Protein AF-A0A7S1QW86-F1 (afdb_monomer)

Radius of gyration: 23.1 Å; Cα contacts (8 Å, |Δi|>4): 312; chains: 1; bounding box: 48×37×93 Å

Organism: Neobodo designis (NCBI:txid312471)

Foldseek 3Di:
DDPLAQDALQDFDPVLVCLVVVLVVLLVQLVVLCPDPVNPPLSVLLVDPLLVVLVVLLVVLVVVLVVCVVPPLVVSLVSLVVSLVSLLSNLVSSLVSLVVCVVVVVADPVSSVVSCSRRRLSSLLVNLLSLLVSLSSQLSNCLVVVHDLVVSLVSLVVSLVSSLVCCCAQAQQHDPVDSRRHNVSNNVSSLSSLQRSLPDDLPNDPPSPDRDPPDPCSPPSSNVSSVVSNVSSVVSVVSNVVRVVVVVVVVVVVVVPPPPPPPPPPPPPDDDD

Solvent-accessible surface area (backbone atoms only — not comparable to full-atom values): 14322 Å² total; per-residue (Å²): 138,69,83,48,83,63,65,46,98,59,51,51,45,78,73,58,63,50,55,55,59,54,31,53,54,38,43,53,50,24,51,50,48,36,69,38,75,93,50,19,69,69,37,36,65,42,60,32,72,69,41,48,52,32,50,52,50,29,54,50,34,52,52,52,24,60,57,38,49,76,78,42,44,61,64,23,21,54,35,29,49,55,30,23,55,30,25,47,50,35,29,49,51,29,42,53,38,53,50,51,38,41,75,72,62,78,37,53,75,72,56,46,51,52,46,39,59,42,61,24,38,28,39,22,30,40,20,20,40,34,47,46,50,22,38,46,30,49,42,40,30,41,42,77,66,65,49,52,54,71,53,49,51,51,46,42,52,50,37,52,51,48,46,50,51,49,24,44,35,41,11,54,63,13,42,96,91,35,84,75,40,41,32,54,45,21,22,48,29,34,33,51,50,28,43,29,30,30,67,43,70,82,71,71,59,95,74,50,70,87,56,65,67,77,53,98,52,70,83,51,55,56,61,50,50,23,49,50,28,42,50,54,26,50,53,49,52,52,48,41,51,53,47,51,51,53,53,52,55,53,54,58,55,61,72,70,55,76,82,72,79,77,78,77,78,78,78,80,79,83,84,82,132

Mean predicted aligned error: 8.52 Å

Nearest PDB structures (foldseek):
  8g9j-assembly1_A  TM=2.652E-01  e=6.096E-01  synthetic construct
  8glv-assembly1_Em  TM=1.808E-01  e=1.640E+00  Chlamydomonas reinhardtii
  7tbz-assembly1_A  TM=2.783E-01  e=5.710E+00  Homo sapiens
  7d3s-assembly1_R  TM=2.099E-01  e=4.411E+00  Homo sapiens

pLDDT: mean 80.56, std 13.08, range [38.19, 95.56]

Sequence (273 aa):
RSSNKFYTLVTPPGWAFSIWGLIFVAQAASLICALVPKTSGPAKQVFDWQLASAWIATCVLQSVWSFVFAYTVDFAAVLLALSVVSTVAQQILALRRIAALREDGTVTKFRGIVLYVACVVPFSIHGGGTAAAAGLNANIAGVNHELTATAQLAFAIGTLLWGFAAAWTFGVFGTPLSAWSSDPAYAGALVWALYAIASHSTSRPENAVDAVVTFPDDSIIPPALSRVSTFAATLLVVAIVARGAVDAARLTRADDVPSSPTKVHSRSASLTG

Secondary structure (DSSP, 8-state):
--GGGS--TTPPPGGGGGHHHHHHHHHHHHHHHHHSTTTHHHHHHHS-HHHHHHHHHHHHHHHHHHHHHTT-HHHHHHHHHHHHHHHHHHHHHHHHHHHHHHHTTSS-HHHHHHHHHHHTHHHHHHHHHHHHHHHHHHHHHHHHTT--HHHHHHHHHHHHHHHHHHIIIIIII--TT-TT---HHHHHHHHHHHHHHHH------TT--S-S---TTTTTHHHHHHHHHHHHHHHHHHHHHHHHHHHHHHHHHHHTS----------------

Structure (mmCIF, N/CA/C/O backbone):
data_AF-A0A7S1QW86-F1
#
_entry.id   AF-A0A7S1QW86-F1
#
loop_
_atom_site.group_PDB
_atom_site.id
_atom_site.type_symbol
_atom_site.label_atom_id
_atom_site.label_alt_id
_atom_site.label_comp_id
_atom_site.label_asym_id
_atom_site.label_entity_id
_atom_site.label_seq_id
_atom_site.pdbx_PDB_ins_code
_atom_site.Cartn_x
_atom_site.Cartn_y
_atom_site.Cartn_z
_atom_site.occupancy
_atom_site.B_iso_or_equiv
_atom_site.auth_seq_id
_atom_site.auth_comp_id
_atom_site.auth_asym_id
_atom_site.auth_atom_id
_atom_site.pdbx_PDB_model_num
ATOM 1 N N . ARG A 1 1 ? -6.535 1.065 -27.203 1.00 38.19 1 ARG A N 1
ATOM 2 C CA . ARG A 1 1 ? -5.064 1.214 -27.070 1.00 38.19 1 ARG A CA 1
ATOM 3 C C . ARG A 1 1 ? -4.666 0.457 -25.811 1.00 38.19 1 ARG A C 1
ATOM 5 O O . ARG A 1 1 ? -5.001 0.911 -24.729 1.00 38.19 1 ARG A O 1
ATOM 12 N N . SER A 1 2 ? -4.162 -0.763 -25.974 1.00 40.41 2 SER A N 1
ATOM 13 C CA . SER A 1 2 ? -3.942 -1.750 -24.907 1.00 40.41 2 SER A CA 1
ATOM 14 C C . SER A 1 2 ? -2.685 -1.448 -24.080 1.00 40.41 2 SER A C 1
ATOM 16 O O . SER A 1 2 ? -1.837 -0.661 -24.498 1.00 40.41 2 SER A O 1
ATOM 18 N N . SER A 1 3 ? -2.569 -2.109 -22.924 1.00 45.53 3 SER A N 1
ATOM 19 C CA . SER A 1 3 ? -1.485 -2.068 -21.921 1.00 45.53 3 SER A CA 1
ATOM 20 C C . SER A 1 3 ? -0.049 -2.242 -22.440 1.00 45.53 3 SER A C 1
ATOM 22 O O . SER A 1 3 ? 0.894 -2.148 -21.663 1.00 45.53 3 SER A O 1
ATOM 24 N N . ASN A 1 4 ? 0.143 -2.477 -23.736 1.00 49.72 4 ASN A N 1
ATOM 25 C CA . ASN A 1 4 ? 1.445 -2.733 -24.347 1.00 49.72 4 ASN A CA 1
ATOM 26 C C . ASN A 1 4 ? 2.282 -1.460 -24.557 1.00 49.72 4 ASN A C 1
ATOM 28 O O . ASN A 1 4 ? 3.433 -1.565 -24.960 1.00 49.72 4 ASN A O 1
ATOM 32 N N . LYS A 1 5 ? 1.723 -0.267 -24.295 1.00 57.22 5 LYS A N 1
ATOM 33 C CA . LYS A 1 5 ? 2.431 1.016 -24.458 1.00 57.22 5 LYS A CA 1
ATOM 34 C C . LYS A 1 5 ? 3.453 1.297 -23.342 1.00 57.22 5 LYS A C 1
ATOM 36 O O . LYS A 1 5 ? 4.363 2.084 -23.552 1.00 57.22 5 LYS A O 1
ATOM 41 N N . PHE A 1 6 ? 3.308 0.671 -22.172 1.00 64.69 6 PHE A N 1
ATOM 42 C CA . PHE A 1 6 ? 4.085 0.996 -20.967 1.00 64.69 6 PHE A CA 1
ATOM 43 C C . PHE A 1 6 ? 4.620 -0.270 -20.286 1.00 64.69 6 PHE A C 1
ATOM 45 O O . PHE A 1 6 ? 4.361 -0.539 -19.109 1.00 64.69 6 PHE A O 1
ATOM 52 N N . TYR A 1 7 ? 5.312 -1.101 -21.061 1.00 75.50 7 TYR A N 1
ATOM 53 C CA . TYR A 1 7 ? 5.922 -2.317 -20.538 1.00 75.50 7 TYR A CA 1
ATOM 54 C C . TYR A 1 7 ? 7.254 -1.986 -19.851 1.00 75.50 7 TYR A C 1
ATOM 56 O O . TYR A 1 7 ? 8.113 -1.330 -20.432 1.00 75.50 7 TYR A O 1
ATOM 64 N N . THR A 1 8 ? 7.416 -2.444 -18.613 1.00 84.88 8 THR A N 1
ATOM 65 C CA . THR A 1 8 ? 8.620 -2.278 -17.791 1.00 84.88 8 THR A CA 1
ATOM 66 C C . THR A 1 8 ? 8.982 -3.620 -17.160 1.00 84.88 8 THR A C 1
ATOM 68 O O . THR A 1 8 ? 8.162 -4.539 -17.123 1.00 84.88 8 THR A O 1
ATOM 71 N N . LEU A 1 9 ? 10.184 -3.719 -16.590 1.00 85.19 9 LEU A N 1
ATOM 72 C CA . LEU A 1 9 ? 10.648 -4.907 -15.864 1.00 85.19 9 LEU A CA 1
ATOM 73 C C . LEU A 1 9 ? 9.775 -5.300 -14.656 1.00 85.19 9 LEU A C 1
ATOM 75 O O . LEU A 1 9 ? 9.846 -6.437 -14.197 1.00 85.19 9 LEU A O 1
ATOM 79 N N . VAL A 1 10 ? 8.973 -4.370 -14.133 1.00 88.69 10 VAL A N 1
ATOM 80 C CA . VAL A 1 10 ? 8.106 -4.574 -12.960 1.00 88.69 10 VAL A CA 1
ATOM 81 C C . VAL A 1 10 ? 6.628 -4.361 -13.286 1.00 88.69 10 VAL A C 1
ATOM 83 O O . VAL A 1 10 ? 5.817 -4.167 -12.383 1.00 88.69 10 VAL A O 1
ATOM 86 N N . THR A 1 11 ? 6.250 -4.368 -14.567 1.00 87.81 11 THR A N 1
ATOM 87 C CA . THR A 1 11 ? 4.843 -4.232 -14.956 1.00 87.81 11 THR A CA 1
ATOM 88 C C . THR A 1 11 ? 4.086 -5.512 -14.589 1.00 87.81 11 THR A C 1
ATOM 90 O O . THR A 1 11 ? 4.421 -6.582 -15.098 1.00 87.81 11 THR A O 1
ATOM 93 N N . PRO A 1 12 ? 3.061 -5.441 -13.721 1.00 88.50 12 PRO A N 1
ATOM 94 C CA . PRO A 1 12 ? 2.278 -6.613 -13.368 1.00 88.50 12 PRO A CA 1
ATOM 95 C C . PRO A 1 12 ? 1.258 -6.958 -14.471 1.00 88.50 12 PRO A C 1
ATOM 97 O O . PRO A 1 12 ? 0.903 -6.106 -15.294 1.00 88.50 12 PRO A O 1
ATOM 100 N N . PRO A 1 13 ? 0.710 -8.186 -14.472 1.00 88.00 13 PRO A N 1
ATOM 101 C CA . PRO A 1 13 ? -0.388 -8.564 -15.355 1.00 88.00 13 PRO A CA 1
ATOM 102 C C . PRO A 1 13 ? -1.647 -7.728 -15.087 1.00 88.00 13 PRO A C 1
ATOM 104 O O . PRO A 1 13 ? -1.892 -7.277 -13.970 1.00 88.00 13 PRO A O 1
ATOM 107 N N . GLY A 1 14 ? -2.511 -7.599 -16.099 1.00 86.62 14 GLY A N 1
ATOM 108 C CA . GLY A 1 14 ? -3.733 -6.787 -16.026 1.00 86.62 14 GLY A CA 1
ATOM 109 C C . GLY A 1 14 ? -4.665 -7.121 -14.850 1.00 86.62 14 GLY A C 1
ATOM 110 O O . GLY A 1 14 ? -5.283 -6.221 -14.286 1.00 86.62 14 GLY A O 1
ATOM 111 N N . TRP A 1 15 ? -4.728 -8.387 -14.420 1.00 91.56 15 TRP A N 1
ATOM 112 C CA . TRP A 1 15 ? -5.550 -8.787 -13.271 1.00 91.56 15 TRP A CA 1
ATOM 113 C C . TRP A 1 15 ? -5.079 -8.157 -11.957 1.00 91.56 15 TRP A C 1
ATOM 115 O O . TRP A 1 15 ? -5.893 -7.967 -11.058 1.00 91.56 15 TRP A O 1
ATOM 125 N N . ALA A 1 16 ? -3.803 -7.785 -11.836 1.00 91.94 16 ALA A N 1
ATOM 126 C CA . ALA A 1 16 ? -3.256 -7.185 -10.623 1.00 91.94 16 ALA A CA 1
ATOM 127 C C . ALA A 1 16 ? -3.948 -5.863 -10.276 1.00 91.94 16 ALA A C 1
ATOM 129 O O . ALA A 1 16 ? -4.145 -5.552 -9.101 1.00 91.94 16 ALA A O 1
ATOM 130 N N . PHE A 1 17 ? -4.389 -5.130 -11.303 1.00 90.44 17 PHE A N 1
ATOM 131 C CA . PHE A 1 17 ? -5.129 -3.878 -11.174 1.00 90.44 17 PHE A CA 1
ATOM 132 C C . PHE A 1 17 ? -6.563 -4.070 -10.651 1.00 90.44 17 PHE A C 1
ATOM 134 O O . PHE A 1 17 ? -7.209 -3.092 -10.283 1.00 90.44 17 PHE A O 1
ATOM 141 N N . SER A 1 18 ? -7.064 -5.307 -10.531 1.00 94.38 18 SER A N 1
ATOM 142 C CA . SER A 1 18 ? -8.358 -5.581 -9.883 1.00 94.38 18 SER A CA 1
ATOM 143 C C . SER A 1 18 ? -8.389 -5.196 -8.398 1.00 94.38 18 SER A C 1
ATOM 145 O O . SER A 1 18 ? -9.473 -4.972 -7.855 1.00 94.38 18 SER A O 1
ATOM 147 N N . ILE A 1 19 ? -7.222 -5.023 -7.758 1.00 94.25 19 ILE A N 1
ATOM 148 C CA . ILE A 1 19 ? -7.118 -4.530 -6.377 1.00 94.25 19 ILE A CA 1
ATOM 149 C C . ILE A 1 19 ? -7.825 -3.181 -6.181 1.00 94.25 19 ILE A C 1
ATOM 151 O O . ILE A 1 19 ? -8.385 -2.940 -5.115 1.00 94.25 19 ILE A O 1
ATOM 155 N N . TRP A 1 20 ? -7.889 -2.332 -7.213 1.00 93.69 20 TRP A N 1
ATOM 156 C CA . TRP A 1 20 ? -8.622 -1.065 -7.158 1.00 93.69 20 TRP A CA 1
ATOM 157 C C . TRP A 1 20 ? -10.116 -1.267 -6.903 1.00 93.69 20 TRP A C 1
ATOM 159 O O . TRP A 1 20 ? -10.702 -0.552 -6.095 1.00 93.69 20 TRP A O 1
ATOM 169 N N . GLY A 1 21 ? -10.725 -2.283 -7.523 1.00 94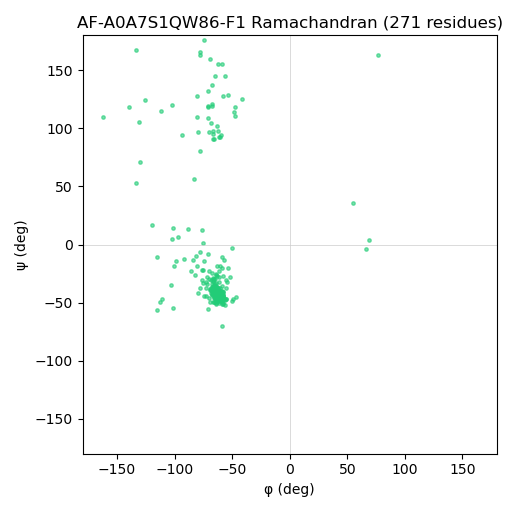.44 21 GLY A N 1
ATOM 170 C CA . GLY A 1 21 ? -12.125 -2.627 -7.280 1.00 94.44 21 GLY A CA 1
ATOM 171 C C . GLY A 1 21 ? -12.365 -3.017 -5.821 1.00 94.44 21 GLY A C 1
ATOM 172 O O . GLY A 1 21 ? -13.299 -2.518 -5.195 1.00 94.44 21 GLY A O 1
ATOM 173 N N . LEU A 1 22 ? -11.474 -3.838 -5.255 1.00 94.94 22 LEU A N 1
ATOM 174 C CA . LEU A 1 22 ? -11.528 -4.217 -3.843 1.00 94.94 22 LEU A CA 1
ATOM 175 C C . LEU A 1 22 ? -11.389 -2.994 -2.923 1.00 94.94 22 LEU A C 1
ATOM 177 O O . LEU A 1 22 ? -12.178 -2.845 -1.994 1.00 94.94 22 LEU A O 1
ATOM 181 N N . ILE A 1 23 ? -10.430 -2.106 -3.203 1.00 93.94 23 ILE A N 1
ATOM 182 C CA . ILE A 1 23 ? -10.198 -0.874 -2.436 1.00 93.94 23 ILE A CA 1
ATOM 183 C C . ILE A 1 23 ? -11.447 0.014 -2.433 1.00 93.94 23 ILE A C 1
ATOM 185 O O . ILE A 1 23 ? -11.895 0.432 -1.364 1.00 93.94 23 ILE A O 1
ATOM 189 N N . PHE A 1 24 ? -12.027 0.295 -3.603 1.00 92.75 24 PHE A N 1
ATOM 190 C CA . PHE A 1 24 ? -13.174 1.199 -3.703 1.00 92.75 24 PHE A CA 1
ATOM 191 C C . PHE A 1 24 ? -14.431 0.623 -3.051 1.00 92.75 24 PHE A C 1
ATOM 193 O O . PHE A 1 24 ? -15.124 1.342 -2.333 1.00 92.75 24 PHE A O 1
ATOM 200 N N . VAL A 1 25 ? -14.701 -0.675 -3.231 1.00 95.06 25 VAL A N 1
ATOM 201 C CA . VAL A 1 25 ? -15.817 -1.349 -2.547 1.00 95.06 25 VAL A CA 1
ATOM 202 C C . VAL A 1 25 ? -15.620 -1.314 -1.033 1.00 95.06 25 VAL A C 1
ATOM 204 O O . VAL A 1 25 ? -16.555 -0.996 -0.297 1.00 95.06 25 VAL A O 1
ATOM 207 N N . ALA A 1 26 ? -14.403 -1.585 -0.560 1.00 93.38 26 ALA A N 1
ATOM 208 C CA . ALA A 1 26 ? -14.096 -1.578 0.861 1.00 93.38 26 ALA A CA 1
ATOM 209 C C . ALA A 1 26 ? -14.244 -0.174 1.476 1.00 93.38 26 ALA A C 1
ATOM 211 O O . ALA A 1 26 ? -14.846 -0.047 2.537 1.00 93.38 26 ALA A O 1
ATOM 212 N N . GLN A 1 27 ? -13.789 0.884 0.797 1.00 92.31 27 GLN A N 1
ATOM 213 C CA . GLN A 1 27 ? -13.957 2.269 1.264 1.00 92.31 27 GLN A CA 1
ATOM 214 C C . GLN A 1 27 ? -15.414 2.737 1.230 1.00 92.31 27 GLN A C 1
ATOM 216 O O . GLN A 1 27 ? -15.859 3.435 2.143 1.00 92.31 27 GLN A O 1
ATOM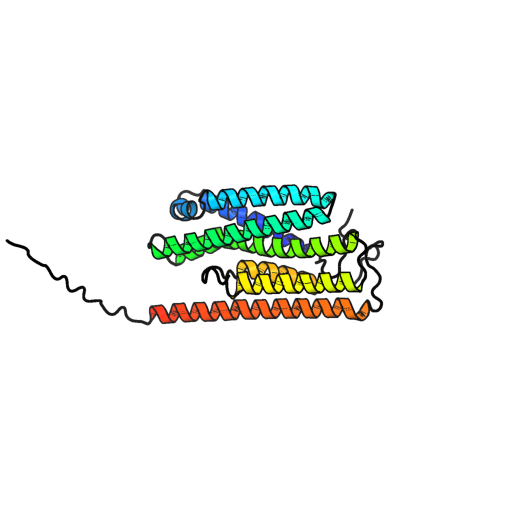 221 N N . ALA A 1 28 ? -16.184 2.331 0.217 1.00 91.25 28 ALA A N 1
ATOM 222 C CA . ALA A 1 28 ? -17.620 2.590 0.185 1.00 91.25 28 ALA A CA 1
ATOM 223 C C . ALA A 1 28 ? -18.321 1.922 1.380 1.00 91.25 28 ALA A C 1
ATOM 225 O O . ALA A 1 28 ? -19.135 2.555 2.055 1.00 91.25 28 ALA A O 1
ATOM 226 N N . ALA A 1 29 ? -17.952 0.678 1.700 1.00 90.88 29 ALA A N 1
ATOM 227 C CA . ALA A 1 29 ? -18.447 -0.013 2.885 1.00 90.88 29 ALA A CA 1
ATOM 228 C C . ALA A 1 29 ? -18.043 0.706 4.186 1.00 90.88 29 ALA A C 1
ATOM 230 O O . ALA A 1 29 ? -18.893 0.877 5.059 1.00 90.88 29 ALA A O 1
ATOM 231 N N . SER A 1 30 ? -16.804 1.204 4.300 1.00 89.56 30 SER A N 1
ATOM 232 C CA . SER A 1 30 ? -16.354 2.020 5.441 1.00 89.56 30 SER A CA 1
ATOM 233 C C . SER A 1 30 ? -17.243 3.235 5.672 1.00 89.56 30 SER A C 1
ATOM 235 O O . SER A 1 30 ? -17.660 3.504 6.800 1.00 89.56 30 SER A O 1
ATOM 237 N N . LEU A 1 31 ? -17.559 3.956 4.593 1.00 87.50 31 LEU A N 1
ATOM 238 C CA . LEU A 1 31 ? -18.399 5.143 4.652 1.00 87.50 31 LEU A CA 1
ATOM 239 C C . LEU A 1 31 ? -19.821 4.782 5.093 1.00 87.50 31 LEU A C 1
ATOM 241 O O . LEU A 1 31 ? -20.368 5.423 5.987 1.00 87.50 31 LEU A O 1
ATOM 245 N N . ILE A 1 32 ? -20.398 3.712 4.540 1.00 87.44 32 ILE A N 1
ATOM 246 C CA . ILE A 1 32 ? -21.711 3.209 4.969 1.00 87.44 32 ILE A CA 1
ATOM 247 C C . ILE A 1 32 ? -21.681 2.858 6.464 1.00 87.44 32 ILE A C 1
ATOM 249 O O . ILE A 1 32 ? -22.563 3.283 7.211 1.00 87.44 32 ILE A O 1
ATOM 253 N N . CYS A 1 33 ? -20.644 2.162 6.940 1.00 83.88 33 CYS A N 1
ATOM 254 C CA . CYS A 1 33 ? -20.473 1.847 8.360 1.00 83.88 33 CYS A CA 1
ATOM 255 C C . CYS A 1 33 ? -20.399 3.100 9.250 1.00 83.88 33 CYS A C 1
ATOM 257 O O . CYS A 1 33 ? -20.924 3.078 10.367 1.00 83.88 33 CYS A O 1
ATOM 259 N N . ALA A 1 34 ? -19.787 4.187 8.777 1.00 82.81 34 ALA A N 1
ATOM 260 C CA . ALA A 1 34 ? -19.723 5.459 9.498 1.00 82.81 34 ALA A CA 1
ATOM 261 C C . ALA A 1 34 ? -21.077 6.196 9.537 1.00 82.81 34 ALA A C 1
ATOM 263 O O . ALA A 1 34 ? -21.408 6.846 10.534 1.00 82.81 34 ALA A O 1
ATOM 264 N N . LEU A 1 35 ? -21.877 6.070 8.473 1.00 82.31 35 LEU A N 1
ATOM 265 C CA . LEU A 1 35 ? -23.173 6.737 8.322 1.00 82.31 35 LEU A CA 1
ATOM 266 C C . LEU A 1 35 ? -24.325 6.010 9.037 1.00 82.31 35 LEU A C 1
ATOM 268 O O . LEU A 1 35 ? -25.293 6.653 9.445 1.00 82.31 35 LEU A O 1
ATOM 272 N N . VAL A 1 36 ? -24.234 4.691 9.234 1.00 82.38 36 VAL A N 1
ATOM 273 C CA . VAL A 1 36 ? -25.288 3.905 9.897 1.00 82.38 36 VAL A CA 1
ATOM 274 C C . VAL A 1 36 ? -25.407 4.283 11.389 1.00 82.38 36 VAL A C 1
ATOM 276 O O . VAL A 1 36 ? -24.460 4.091 12.155 1.00 82.38 36 VAL A O 1
ATOM 279 N N . PRO A 1 37 ? -26.579 4.751 11.873 1.00 70.06 37 PRO A N 1
ATOM 280 C CA . PRO A 1 37 ? -26.741 5.274 13.236 1.00 70.06 37 PRO A CA 1
ATOM 281 C C . PRO A 1 37 ? -26.315 4.306 14.347 1.00 70.06 37 PRO A C 1
ATOM 283 O O . PRO A 1 37 ? -25.698 4.726 15.326 1.00 70.06 37 PRO A O 1
ATOM 286 N N . LYS A 1 38 ? -26.579 3.003 14.168 1.00 64.94 38 LYS A N 1
ATOM 287 C CA . LYS A 1 38 ? -26.271 1.943 15.146 1.00 64.94 38 LYS A CA 1
ATOM 288 C C . LYS A 1 38 ? -24.767 1.722 15.360 1.00 64.94 38 LYS A C 1
ATOM 290 O O . LYS A 1 38 ? -24.349 1.334 16.448 1.00 64.94 38 LYS A O 1
ATOM 295 N N . THR A 1 39 ? -23.945 1.993 14.350 1.00 62.75 39 THR A N 1
ATOM 296 C CA . THR A 1 39 ? -22.475 1.913 14.414 1.00 62.75 39 THR A CA 1
ATOM 297 C C . THR A 1 39 ? -21.832 3.282 14.644 1.00 62.75 39 THR A C 1
ATOM 299 O O . THR A 1 39 ? -20.672 3.350 15.050 1.00 62.75 39 THR A O 1
ATOM 302 N N . SER A 1 40 ? -22.604 4.360 14.474 1.00 64.12 40 SER A N 1
ATOM 303 C CA . SER A 1 40 ? -22.097 5.716 14.289 1.00 64.12 40 SER A CA 1
ATOM 304 C C . SER A 1 40 ? -21.389 6.360 15.478 1.00 64.12 40 SER A C 1
ATOM 306 O O . SER A 1 40 ? -20.575 7.228 15.230 1.00 64.12 40 SER A O 1
ATOM 308 N N . GLY A 1 41 ? -21.630 5.983 16.738 1.00 79.19 41 GLY A N 1
ATOM 309 C CA . GLY A 1 41 ? -20.993 6.674 17.877 1.00 79.19 41 GLY A CA 1
ATOM 310 C C . GLY A 1 41 ? -19.455 6.625 17.809 1.00 79.19 41 GLY A C 1
ATOM 311 O O . GLY A 1 41 ? -18.822 7.628 17.483 1.00 79.19 41 GLY A O 1
ATOM 312 N N . PRO A 1 42 ? -18.842 5.447 18.014 1.00 80.00 42 PRO A N 1
ATOM 313 C CA . PRO A 1 42 ? -17.397 5.282 17.865 1.00 80.00 42 PRO A CA 1
ATOM 314 C C . PRO A 1 42 ? -16.905 5.425 16.421 1.00 80.00 42 PRO A C 1
ATOM 316 O O . PRO A 1 42 ? -15.819 5.945 16.194 1.00 80.00 42 PRO A O 1
ATOM 319 N N . ALA A 1 43 ? -17.693 5.003 15.422 1.00 78.62 43 ALA A N 1
ATOM 320 C CA . ALA A 1 43 ? -17.274 5.110 14.024 1.00 78.62 43 ALA A CA 1
ATOM 321 C C . ALA A 1 43 ? -17.146 6.574 13.565 1.00 78.62 43 ALA A C 1
ATOM 323 O O . ALA A 1 43 ? -16.176 6.901 12.894 1.00 78.62 43 ALA A O 1
ATOM 324 N N . LYS A 1 44 ? -18.050 7.476 13.977 1.00 81.81 44 LYS A N 1
ATOM 325 C CA . LYS A 1 44 ? -17.936 8.922 13.697 1.00 81.81 44 LYS A CA 1
ATOM 326 C C . LYS A 1 44 ? -16.746 9.562 14.404 1.00 81.81 44 LYS A C 1
ATOM 328 O O . LYS A 1 44 ? -16.181 10.507 13.878 1.00 81.81 44 LYS A O 1
ATOM 333 N N . GLN A 1 45 ? -16.364 9.060 15.577 1.00 83.94 45 GLN A N 1
ATOM 334 C CA . GLN A 1 45 ? -15.173 9.545 16.283 1.00 83.94 45 GLN A CA 1
ATOM 335 C C . GLN A 1 45 ? -13.876 9.131 15.574 1.00 83.94 45 GLN A C 1
ATOM 337 O O . GLN A 1 45 ? -12.886 9.852 15.643 1.00 83.94 45 GLN A O 1
ATOM 342 N N . VAL A 1 46 ? -13.885 7.993 14.870 1.00 84.06 46 VAL A N 1
ATOM 343 C CA . VAL A 1 46 ? -12.790 7.605 13.967 1.00 84.06 46 VAL A CA 1
ATOM 344 C C . VAL A 1 46 ? -12.830 8.443 12.682 1.00 84.06 46 VAL A C 1
ATOM 346 O O . VAL A 1 46 ? -11.798 8.953 12.259 1.00 84.06 46 VAL A O 1
ATOM 349 N N . PHE A 1 47 ? -14.015 8.633 12.094 1.00 84.81 47 PHE A N 1
ATOM 350 C CA . PHE A 1 47 ? -14.259 9.470 10.911 1.00 84.81 47 PHE A CA 1
ATOM 351 C C . PHE A 1 47 ? -14.439 10.953 11.253 1.00 84.81 47 PHE A C 1
ATOM 353 O O . PHE A 1 47 ? -15.450 11.573 10.916 1.00 84.81 47 PHE A O 1
ATOM 360 N N . ASP A 1 48 ? -13.442 11.526 11.921 1.00 86.56 48 ASP A N 1
ATOM 361 C CA . ASP A 1 48 ? -13.402 12.961 12.175 1.00 86.56 48 ASP A CA 1
ATOM 362 C C . ASP A 1 48 ? -13.045 13.763 10.906 1.00 86.56 48 ASP A C 1
ATOM 364 O O . ASP A 1 48 ? -12.751 13.225 9.832 1.00 86.56 48 ASP A O 1
ATOM 368 N N . TRP A 1 49 ? -13.069 15.092 11.021 1.00 85.56 49 TRP A N 1
ATOM 369 C CA . TRP A 1 49 ? -12.731 15.981 9.909 1.00 85.56 49 TRP A CA 1
ATOM 370 C C . TRP A 1 49 ? -11.286 15.810 9.410 1.00 85.56 49 TRP A C 1
ATOM 372 O O . TRP A 1 49 ? -11.010 16.046 8.234 1.00 85.56 49 TRP A O 1
ATOM 382 N N . GLN A 1 50 ? -10.351 15.383 10.266 1.00 86.94 50 GLN A N 1
ATOM 383 C CA . GLN A 1 50 ? -8.956 15.171 9.869 1.00 86.94 50 GLN A CA 1
ATOM 384 C C . GLN A 1 50 ? -8.849 13.952 8.950 1.00 86.94 50 GLN A C 1
ATOM 386 O O . GLN A 1 50 ? -8.240 14.041 7.884 1.00 86.94 50 GLN A O 1
ATOM 391 N N . LEU A 1 51 ? -9.508 12.844 9.308 1.00 86.31 51 LEU A N 1
ATOM 392 C CA . LEU A 1 51 ? -9.574 11.664 8.448 1.00 86.31 51 LEU A CA 1
ATOM 393 C C . LEU A 1 51 ? -10.330 11.966 7.146 1.00 86.31 51 LEU A C 1
ATOM 395 O O . LEU A 1 51 ? -9.855 11.623 6.063 1.00 86.31 51 LEU A O 1
ATOM 399 N N . ALA A 1 52 ? -11.475 12.649 7.238 1.00 86.81 52 ALA A N 1
ATOM 400 C CA . ALA A 1 52 ? -12.299 12.988 6.080 1.00 86.81 52 ALA A CA 1
ATOM 401 C C . ALA A 1 52 ? -11.574 13.917 5.092 1.00 86.81 52 ALA A C 1
ATOM 403 O O . ALA A 1 52 ? -11.602 13.672 3.889 1.00 86.81 52 ALA A O 1
ATOM 404 N N . SER A 1 53 ? -10.890 14.955 5.579 1.00 88.38 53 SER A N 1
ATOM 405 C CA . SER A 1 53 ? -10.133 15.880 4.723 1.00 88.38 53 SER A CA 1
ATOM 406 C C . SER A 1 53 ? -8.951 15.197 4.035 1.00 88.38 53 SER A C 1
ATOM 408 O O . SER A 1 53 ? -8.734 15.417 2.843 1.00 88.38 53 SER A O 1
ATOM 410 N N . ALA A 1 54 ? -8.238 14.308 4.733 1.00 87.44 54 ALA A N 1
ATOM 411 C CA . ALA A 1 54 ? -7.201 13.491 4.114 1.00 87.44 54 ALA A CA 1
ATOM 412 C C . ALA A 1 54 ? -7.787 12.557 3.040 1.00 87.44 54 ALA A C 1
ATOM 414 O O . ALA A 1 54 ? -7.229 12.455 1.947 1.00 87.44 54 ALA A O 1
ATOM 415 N N . TRP A 1 55 ? -8.935 11.924 3.303 1.00 87.56 55 TRP A N 1
ATOM 416 C CA . TRP A 1 55 ? -9.613 11.075 2.319 1.00 87.56 55 TRP A CA 1
ATOM 417 C C . TRP A 1 55 ? -10.045 11.856 1.074 1.00 87.56 55 TRP A C 1
ATOM 419 O O . TRP A 1 55 ? -9.735 11.443 -0.043 1.00 87.56 55 TRP A O 1
ATOM 429 N N . ILE A 1 56 ? -10.654 13.032 1.250 1.00 89.69 56 ILE A N 1
ATOM 430 C CA . ILE A 1 56 ? -11.014 13.934 0.145 1.00 89.69 56 ILE A CA 1
ATOM 431 C C . ILE A 1 56 ? -9.771 14.306 -0.671 1.00 89.69 56 ILE A C 1
ATOM 433 O O . ILE A 1 56 ? -9.802 14.223 -1.899 1.00 89.69 56 ILE A O 1
ATOM 437 N N . ALA A 1 57 ? -8.665 14.663 -0.010 1.00 89.44 57 ALA A N 1
ATOM 438 C CA . ALA A 1 57 ? -7.411 14.972 -0.691 1.00 89.44 57 ALA A CA 1
ATOM 439 C C . ALA A 1 57 ? -6.910 13.782 -1.525 1.00 89.44 57 ALA A C 1
ATOM 441 O O . ALA A 1 57 ? -6.522 13.966 -2.676 1.00 89.44 57 ALA A O 1
ATOM 442 N N . THR A 1 58 ? -6.987 12.558 -0.992 1.00 89.44 58 THR A N 1
ATOM 443 C CA . THR A 1 58 ? -6.655 11.342 -1.750 1.00 89.44 58 THR A CA 1
ATOM 444 C C . THR A 1 58 ? -7.565 11.159 -2.962 1.00 89.44 58 THR A C 1
ATOM 446 O O . THR A 1 58 ? -7.066 10.887 -4.048 1.00 89.44 58 THR A O 1
ATOM 449 N N . CYS A 1 59 ? -8.882 11.330 -2.819 1.00 90.50 59 CYS A N 1
ATOM 450 C CA . CYS A 1 59 ? -9.816 11.212 -3.941 1.00 90.50 59 CYS A CA 1
ATOM 451 C C . CYS A 1 59 ? -9.516 12.229 -5.050 1.00 90.50 59 CYS A C 1
ATOM 453 O O . CYS A 1 59 ? -9.527 11.872 -6.229 1.00 90.50 59 CYS A O 1
ATOM 455 N N . VAL A 1 60 ? -9.211 13.477 -4.684 1.00 90.69 60 VAL A N 1
ATOM 456 C CA . VAL A 1 60 ? -8.824 14.523 -5.640 1.00 90.69 60 VAL A CA 1
ATOM 457 C C . VAL A 1 60 ? -7.516 14.153 -6.333 1.00 90.69 60 VAL A C 1
ATOM 459 O O . VAL A 1 60 ? -7.471 14.138 -7.562 1.00 90.69 60 VAL A O 1
ATOM 462 N N . LEU A 1 61 ? -6.476 13.794 -5.576 1.00 90.44 61 LEU A N 1
ATOM 463 C CA . LEU A 1 61 ? -5.180 13.415 -6.140 1.00 90.44 61 LEU A CA 1
ATOM 464 C C . LEU A 1 61 ? -5.291 12.197 -7.068 1.00 90.44 61 LEU A C 1
ATOM 466 O O . LEU A 1 61 ? -4.716 12.227 -8.150 1.00 90.44 61 LEU A O 1
ATOM 470 N N . GLN A 1 62 ? -6.076 11.176 -6.706 1.00 88.94 62 GLN A N 1
ATOM 471 C CA . GLN A 1 62 ? -6.312 9.990 -7.541 1.00 88.94 62 GLN A CA 1
ATOM 472 C C . GLN A 1 62 ? -7.110 10.305 -8.812 1.00 88.94 62 GLN A C 1
ATOM 474 O O . GLN A 1 62 ? -6.838 9.760 -9.886 1.00 88.94 62 GLN A O 1
ATOM 479 N N . SER A 1 63 ? -8.076 11.220 -8.718 1.00 90.62 63 SER A N 1
ATOM 480 C CA . SER A 1 63 ? -8.837 11.681 -9.882 1.00 90.62 63 SER A CA 1
ATOM 481 C C . SER A 1 63 ? -7.927 12.434 -10.851 1.00 90.62 63 SER A C 1
ATOM 483 O O . SER A 1 63 ? -7.880 12.106 -12.035 1.00 90.62 63 SER A O 1
ATOM 485 N N . VAL A 1 64 ? -7.143 13.393 -10.345 1.00 89.38 64 VAL A N 1
ATOM 486 C CA . VAL A 1 64 ? -6.171 14.151 -11.148 1.00 89.38 64 VAL A CA 1
ATOM 487 C C . VAL A 1 64 ? -5.110 13.219 -11.723 1.00 89.38 64 VAL A C 1
ATOM 489 O O . VAL A 1 64 ? -4.794 13.327 -12.904 1.00 89.38 64 VAL A O 1
ATOM 492 N N . TRP A 1 65 ? -4.610 12.267 -10.933 1.00 89.88 65 TRP A N 1
ATOM 493 C CA . TRP A 1 65 ? -3.674 11.248 -11.393 1.00 89.88 65 TRP A CA 1
ATOM 494 C C . TRP A 1 65 ? -4.225 10.476 -12.591 1.00 89.88 65 TRP A C 1
ATOM 496 O O . TRP A 1 65 ? -3.522 10.345 -13.586 1.00 89.88 65 TRP A O 1
ATOM 506 N N . SER A 1 66 ? -5.480 10.026 -12.535 1.00 87.44 66 SER A N 1
ATOM 507 C CA . SER A 1 66 ? -6.102 9.268 -13.627 1.00 87.44 66 SER A CA 1
ATOM 508 C C . SER A 1 66 ? -6.138 10.068 -14.935 1.00 87.44 66 SER A C 1
ATOM 510 O O . SER A 1 66 ? -5.860 9.523 -16.003 1.00 87.44 66 SER A O 1
ATOM 512 N N . PHE A 1 67 ? -6.427 11.373 -14.855 1.00 87.56 67 PHE A N 1
ATOM 513 C CA . PHE A 1 67 ? -6.368 12.262 -16.017 1.00 87.56 67 PHE A CA 1
ATOM 514 C C . PHE A 1 67 ? -4.932 12.483 -16.493 1.00 87.56 67 PHE A C 1
ATOM 516 O O . PHE A 1 67 ? -4.655 12.313 -17.675 1.00 87.56 67 PHE A O 1
ATOM 523 N N . VAL A 1 68 ? -4.011 12.829 -15.592 1.00 86.94 68 VAL A N 1
ATOM 524 C CA . VAL A 1 68 ? -2.606 13.113 -15.920 1.00 86.94 68 VAL A CA 1
ATOM 525 C C . VAL A 1 68 ? -1.922 11.893 -16.522 1.00 86.94 68 VAL A C 1
ATOM 527 O O . VAL A 1 68 ? -1.265 12.025 -17.547 1.00 86.94 68 VAL A O 1
ATOM 530 N N . PHE A 1 69 ? -2.129 10.703 -15.961 1.00 83.81 69 PHE A N 1
ATOM 531 C CA . PHE A 1 69 ? -1.552 9.452 -16.450 1.00 83.81 69 PHE A CA 1
ATOM 532 C C . PHE A 1 69 ? -1.928 9.158 -17.912 1.00 83.81 69 PHE A C 1
ATOM 534 O O . PHE A 1 69 ? -1.155 8.531 -18.635 1.00 83.81 69 PHE A O 1
ATOM 541 N N . ALA A 1 70 ? -3.078 9.653 -18.385 1.00 81.94 70 ALA A N 1
ATOM 542 C CA . ALA A 1 70 ? -3.471 9.531 -19.786 1.00 81.94 70 ALA A CA 1
ATOM 543 C C . ALA A 1 70 ? -2.623 10.396 -20.744 1.00 81.94 70 ALA A C 1
ATOM 545 O O . ALA A 1 70 ? -2.550 10.076 -21.934 1.00 81.94 70 ALA A O 1
ATOM 546 N N . TYR A 1 71 ? -1.984 11.462 -20.245 1.00 81.69 71 TYR A N 1
ATOM 547 C CA . TYR A 1 71 ? -1.217 12.430 -21.038 1.00 81.69 71 TYR A CA 1
ATOM 548 C C . TYR A 1 71 ? 0.291 12.398 -20.749 1.00 81.69 71 TYR A C 1
ATOM 550 O O . TYR A 1 71 ? 1.078 12.337 -21.692 1.00 81.69 71 TYR A O 1
ATOM 558 N N . THR A 1 72 ? 0.703 12.433 -19.477 1.00 76.88 72 THR A N 1
ATOM 559 C CA . THR A 1 72 ? 2.107 12.509 -19.041 1.00 76.88 72 THR A CA 1
ATOM 560 C C . THR A 1 72 ? 2.361 11.615 -17.824 1.00 76.88 72 THR A C 1
ATOM 562 O O . THR A 1 72 ? 1.794 11.794 -16.747 1.00 76.88 72 THR A O 1
ATOM 565 N N . VAL A 1 73 ? 3.243 10.625 -17.972 1.00 72.00 73 VAL A N 1
ATOM 566 C CA . VAL A 1 73 ? 3.493 9.633 -16.911 1.00 72.00 73 VAL A CA 1
ATOM 567 C C . VAL A 1 73 ? 4.339 10.213 -15.770 1.00 72.00 73 VAL A C 1
ATOM 569 O O . VAL A 1 73 ? 4.120 9.876 -14.607 1.00 72.00 73 VAL A O 1
ATOM 572 N N . ASP A 1 74 ? 5.257 11.131 -16.068 1.00 74.50 74 ASP A N 1
ATOM 573 C CA . ASP A 1 74 ? 6.263 11.597 -15.100 1.00 74.50 74 ASP A CA 1
ATOM 574 C C . ASP A 1 74 ? 5.616 12.365 -13.939 1.00 74.50 74 ASP A C 1
ATOM 576 O O . ASP A 1 74 ? 5.889 12.113 -12.764 1.00 74.50 74 ASP A O 1
ATOM 580 N N . PHE A 1 75 ? 4.657 13.241 -14.254 1.00 75.06 75 PHE A N 1
ATOM 581 C CA . PHE A 1 75 ? 3.883 13.959 -13.240 1.00 75.06 75 PHE A CA 1
ATOM 582 C C . PHE A 1 75 ? 2.898 13.037 -12.505 1.00 75.06 75 PHE A C 1
ATOM 584 O O . PHE A 1 75 ? 2.598 13.241 -11.326 1.00 75.06 75 PHE A O 1
ATOM 591 N N . ALA A 1 76 ? 2.440 11.969 -13.164 1.00 75.94 76 ALA A N 1
ATOM 592 C CA . ALA A 1 76 ? 1.552 10.983 -12.564 1.00 75.94 76 ALA A CA 1
ATOM 593 C C . ALA A 1 76 ? 2.225 10.238 -11.391 1.00 75.94 76 ALA A C 1
ATOM 595 O O . ALA A 1 76 ? 1.573 9.959 -10.384 1.00 75.94 76 ALA A O 1
ATOM 596 N N . ALA A 1 77 ? 3.531 9.957 -11.473 1.00 74.75 77 ALA A N 1
ATOM 597 C CA . ALA A 1 77 ? 4.282 9.337 -10.377 1.00 74.75 77 ALA A CA 1
ATOM 598 C C . ALA A 1 77 ? 4.307 10.221 -9.115 1.00 74.75 77 ALA A C 1
ATOM 600 O O . ALA A 1 77 ? 4.092 9.729 -8.005 1.00 74.75 77 ALA A O 1
ATOM 601 N N . VAL A 1 78 ? 4.493 11.535 -9.285 1.00 75.69 78 VAL A N 1
ATOM 602 C CA . VAL A 1 78 ? 4.492 12.510 -8.181 1.00 75.69 78 VAL A CA 1
ATOM 603 C C . VAL A 1 78 ? 3.116 12.590 -7.517 1.00 75.69 78 VAL A C 1
ATOM 605 O O . VAL A 1 78 ? 3.020 12.548 -6.291 1.00 75.69 78 VAL A O 1
ATOM 608 N N . LEU A 1 79 ? 2.038 12.644 -8.306 1.00 78.31 79 LEU A N 1
ATOM 609 C CA . LEU A 1 79 ? 0.670 12.670 -7.775 1.00 78.31 79 LEU A CA 1
ATOM 610 C C . LEU A 1 79 ? 0.321 11.403 -6.982 1.00 78.31 79 LEU A C 1
ATOM 612 O O . LEU A 1 79 ? -0.326 11.491 -5.934 1.00 78.31 79 LEU A O 1
ATOM 616 N N . LEU A 1 80 ? 0.790 10.231 -7.426 1.00 79.12 80 LEU A N 1
ATOM 617 C CA . LEU A 1 80 ? 0.651 9.006 -6.639 1.00 79.12 80 LEU A CA 1
ATOM 618 C C . LEU A 1 80 ? 1.482 9.050 -5.363 1.00 79.12 80 LEU A C 1
ATOM 620 O O . LEU A 1 80 ? 0.963 8.678 -4.319 1.00 79.12 80 LEU A O 1
ATOM 624 N N . ALA A 1 81 ? 2.726 9.532 -5.399 1.00 78.56 81 ALA A N 1
ATOM 625 C CA . ALA A 1 81 ? 3.544 9.658 -4.193 1.00 78.56 81 ALA A CA 1
ATOM 626 C C . ALA A 1 81 ? 2.877 10.566 -3.140 1.00 78.56 81 ALA A C 1
ATOM 628 O O . ALA A 1 81 ? 2.828 10.220 -1.960 1.00 78.56 81 ALA A O 1
ATOM 629 N N . LEU A 1 82 ? 2.272 11.681 -3.562 1.00 76.94 82 LEU A N 1
ATOM 630 C CA . LEU A 1 82 ? 1.467 12.534 -2.679 1.00 76.94 82 LEU A CA 1
ATOM 631 C C . LEU A 1 82 ? 0.211 11.810 -2.158 1.00 76.94 82 LEU A C 1
ATOM 633 O O . LEU A 1 82 ? -0.138 11.940 -0.983 1.00 76.94 82 LEU A O 1
ATOM 637 N N . SER A 1 83 ? -0.434 10.995 -2.997 1.00 81.44 83 SER A N 1
ATOM 638 C CA . SER A 1 83 ? -1.568 10.149 -2.590 1.00 81.44 83 SER A CA 1
ATOM 639 C C . SER A 1 83 ? -1.155 9.091 -1.556 1.00 81.44 83 SER A C 1
ATOM 641 O O . SER A 1 83 ? -1.899 8.829 -0.610 1.00 81.44 83 SER A O 1
ATOM 643 N N . VAL A 1 84 ? 0.053 8.522 -1.667 1.00 80.88 84 VAL A N 1
ATOM 644 C CA . VAL A 1 84 ? 0.618 7.605 -0.660 1.00 80.88 84 VAL A CA 1
ATOM 645 C C . VAL A 1 84 ? 0.727 8.304 0.689 1.00 80.88 84 VAL A C 1
ATOM 647 O O . VAL A 1 84 ? 0.255 7.772 1.688 1.00 80.88 84 VAL A O 1
ATOM 650 N N . VAL A 1 85 ? 1.292 9.512 0.736 1.00 81.19 85 VAL A N 1
ATOM 651 C CA . VAL A 1 85 ? 1.410 10.265 1.997 1.00 81.19 85 VAL A CA 1
ATOM 652 C C . VAL A 1 85 ? 0.033 10.488 2.628 1.00 81.19 85 VAL A C 1
ATOM 654 O O . VAL A 1 85 ? -0.141 10.273 3.827 1.00 81.19 85 VAL A O 1
ATOM 657 N N . SER A 1 86 ? -0.964 10.859 1.821 1.00 80.19 86 SER A N 1
ATOM 658 C CA . SER A 1 86 ? -2.330 11.093 2.296 1.00 80.19 86 SER A CA 1
ATOM 659 C C . SER A 1 86 ? -3.004 9.821 2.839 1.00 80.19 86 SER A C 1
ATOM 661 O O . SER A 1 86 ? -3.609 9.852 3.911 1.00 80.19 86 SER A O 1
ATOM 663 N N . THR A 1 87 ? -2.856 8.686 2.153 1.00 80.31 87 THR A N 1
ATOM 664 C CA . THR A 1 87 ? -3.413 7.388 2.589 1.00 80.31 87 THR A CA 1
ATOM 665 C C . THR A 1 87 ? -2.712 6.821 3.827 1.00 80.31 87 THR A C 1
ATOM 667 O O . THR A 1 87 ? -3.377 6.316 4.730 1.00 80.31 87 THR A O 1
ATOM 670 N N . VAL A 1 88 ? -1.388 6.965 3.934 1.00 79.12 88 VAL A N 1
ATOM 671 C CA . VAL A 1 88 ? -0.632 6.592 5.143 1.00 79.12 88 VAL A CA 1
ATOM 672 C C . VAL A 1 88 ? -1.044 7.467 6.329 1.00 79.12 88 VAL A C 1
ATOM 674 O O . VAL A 1 88 ? -1.238 6.964 7.436 1.00 79.12 88 VAL A O 1
ATOM 677 N N . ALA A 1 89 ? -1.252 8.770 6.113 1.00 79.75 89 ALA A N 1
ATOM 678 C CA . ALA A 1 89 ? -1.774 9.652 7.152 1.00 79.75 89 ALA A CA 1
ATOM 679 C C . ALA A 1 89 ? -3.165 9.201 7.637 1.00 79.75 89 ALA A C 1
ATOM 681 O O . ALA A 1 89 ? -3.385 9.131 8.846 1.00 79.75 89 ALA A O 1
ATOM 682 N N . GLN A 1 90 ? -4.074 8.826 6.727 1.00 80.38 90 GLN A N 1
ATOM 683 C CA . GLN A 1 90 ? -5.397 8.287 7.085 1.00 80.38 90 GLN A CA 1
ATOM 684 C C . GLN A 1 90 ? -5.291 7.032 7.951 1.00 80.38 90 GLN A C 1
ATOM 686 O O . GLN A 1 90 ? -5.931 6.950 8.998 1.00 80.38 90 GLN A O 1
ATOM 691 N N . GLN A 1 91 ? -4.449 6.081 7.545 1.00 82.88 91 GLN A N 1
ATOM 692 C CA . GLN A 1 91 ? -4.193 4.858 8.300 1.00 82.88 91 GLN A CA 1
ATOM 693 C C . GLN A 1 91 ? -3.717 5.164 9.726 1.00 82.88 91 GLN A C 1
ATOM 695 O O . GLN A 1 91 ? -4.286 4.655 10.694 1.00 82.88 91 GLN A O 1
ATOM 700 N N . ILE A 1 92 ? -2.691 6.010 9.871 1.00 81.19 92 ILE A N 1
ATOM 701 C CA . ILE A 1 92 ? -2.117 6.355 11.178 1.00 81.19 92 ILE A CA 1
ATOM 702 C C . ILE A 1 92 ? -3.162 7.039 12.066 1.00 81.19 92 ILE A C 1
ATOM 704 O O . ILE A 1 92 ? -3.269 6.710 13.250 1.00 81.19 92 ILE A O 1
ATOM 708 N N . LEU A 1 93 ? -3.939 7.977 11.517 1.00 83.50 93 LEU A N 1
ATOM 709 C CA . LEU A 1 93 ? -4.994 8.671 12.257 1.00 83.50 93 LEU A CA 1
ATOM 710 C C . LEU A 1 93 ? -6.079 7.694 12.723 1.00 83.50 93 LEU A C 1
ATOM 712 O O . LEU A 1 93 ? -6.408 7.676 13.909 1.00 83.50 93 LEU A O 1
ATOM 716 N N . ALA A 1 94 ? -6.580 6.836 11.833 1.00 82.75 94 ALA A N 1
ATOM 717 C CA . ALA A 1 94 ? -7.622 5.870 12.164 1.00 82.75 94 ALA A CA 1
ATOM 718 C C . ALA A 1 94 ? -7.164 4.868 13.243 1.00 82.75 94 ALA A C 1
ATOM 720 O O . ALA A 1 94 ? -7.892 4.632 14.211 1.00 82.75 94 ALA A O 1
ATOM 721 N N . LEU A 1 95 ? -5.933 4.348 13.143 1.00 84.06 95 LEU A N 1
ATOM 722 C CA . LEU A 1 95 ? -5.342 3.460 14.154 1.00 84.06 95 LEU A CA 1
ATOM 723 C C . LEU A 1 95 ? -5.222 4.138 15.523 1.00 84.06 95 LEU A C 1
ATOM 725 O O . LEU A 1 95 ? -5.646 3.572 16.531 1.00 84.06 95 LEU A O 1
ATOM 729 N N . ARG A 1 96 ? -4.698 5.371 15.565 1.00 86.44 96 ARG A N 1
ATOM 730 C CA . ARG A 1 96 ? -4.560 6.145 16.812 1.00 86.44 96 ARG A CA 1
ATOM 731 C C . ARG A 1 96 ? -5.906 6.410 17.477 1.00 86.44 96 ARG A C 1
ATOM 733 O O . ARG A 1 96 ? -6.013 6.307 18.695 1.00 86.44 96 ARG A O 1
ATOM 740 N N . ARG A 1 97 ? -6.941 6.722 16.693 1.00 86.00 97 ARG A N 1
ATOM 741 C CA . ARG A 1 97 ? -8.294 6.949 17.220 1.00 86.00 97 ARG A CA 1
ATOM 742 C C . ARG A 1 97 ? -8.890 5.675 17.803 1.00 86.00 97 ARG A C 1
ATOM 744 O O . ARG A 1 97 ? -9.394 5.710 18.917 1.00 86.00 97 ARG A O 1
ATOM 751 N N . ILE A 1 98 ? -8.794 4.545 17.103 1.00 84.94 98 ILE A N 1
ATOM 752 C CA . ILE A 1 98 ? -9.295 3.264 17.625 1.00 84.94 98 ILE A CA 1
ATOM 753 C C . ILE A 1 98 ? -8.569 2.874 18.919 1.00 84.94 98 ILE A C 1
ATOM 755 O O . ILE A 1 98 ? -9.218 2.388 19.846 1.00 84.94 98 ILE A O 1
ATOM 759 N N . ALA A 1 99 ? -7.256 3.112 19.003 1.00 84.75 99 ALA A N 1
ATOM 760 C CA . ALA A 1 99 ? -6.485 2.880 20.222 1.00 84.75 99 ALA A CA 1
ATOM 761 C C . ALA A 1 99 ? -6.994 3.743 21.391 1.00 84.75 99 ALA A C 1
ATOM 763 O O . ALA A 1 99 ? -7.346 3.187 22.428 1.00 84.75 99 ALA A O 1
ATOM 764 N N . ALA A 1 100 ? -7.152 5.056 21.189 1.00 85.81 100 ALA A N 1
ATOM 765 C CA . ALA A 1 100 ? -7.679 5.966 22.211 1.00 85.81 100 ALA A CA 1
ATOM 766 C C . ALA A 1 100 ? -9.085 5.555 22.693 1.00 85.81 100 ALA A C 1
ATOM 768 O O . ALA A 1 100 ? -9.340 5.454 23.887 1.00 85.81 100 ALA A O 1
ATOM 769 N N . LEU A 1 101 ? -9.985 5.199 21.770 1.00 86.06 101 LEU A N 1
ATOM 770 C CA . LEU A 1 101 ? -11.340 4.751 22.119 1.00 86.06 101 LEU A CA 1
ATOM 771 C C . LEU A 1 101 ? -11.372 3.444 22.920 1.00 86.06 101 LEU A C 1
ATOM 773 O O . LEU A 1 101 ? -12.339 3.178 23.640 1.00 86.06 101 LEU A O 1
ATOM 777 N N . ARG A 1 102 ? -10.346 2.605 22.765 1.00 84.94 102 ARG A N 1
ATOM 778 C CA . ARG A 1 102 ? -10.186 1.378 23.541 1.00 84.94 102 ARG A CA 1
ATOM 779 C C . ARG A 1 102 ? -9.622 1.670 24.930 1.00 84.94 102 ARG A C 1
ATOM 781 O O . ARG A 1 102 ? -10.094 1.064 25.887 1.00 84.94 102 ARG A O 1
ATOM 788 N N . GLU A 1 103 ? -8.642 2.567 25.031 1.00 86.31 103 GLU A N 1
ATOM 789 C CA . GLU A 1 103 ? -8.060 3.010 26.306 1.00 86.31 103 GLU A CA 1
ATOM 790 C C . GLU A 1 103 ? -9.113 3.676 27.200 1.00 86.31 103 GLU A C 1
ATOM 792 O O . GLU A 1 103 ? -9.217 3.337 28.376 1.00 86.31 103 GLU A O 1
ATOM 797 N N . ASP A 1 104 ? -9.987 4.497 26.616 1.00 87.00 104 ASP A N 1
ATOM 798 C CA . ASP A 1 104 ? -11.085 5.167 27.324 1.00 87.00 104 ASP A CA 1
ATOM 799 C C . ASP A 1 104 ? -12.270 4.234 27.654 1.00 87.00 104 ASP A C 1
ATOM 801 O O . ASP A 1 104 ? -13.305 4.675 28.152 1.00 87.00 104 ASP A O 1
ATOM 805 N N . GLY A 1 105 ? -12.190 2.941 27.312 1.00 85.56 105 GLY A N 1
ATOM 806 C CA . GLY A 1 105 ? -13.262 1.963 27.542 1.00 85.56 105 GLY A CA 1
ATOM 807 C C . GLY A 1 105 ? -14.527 2.173 26.694 1.00 85.56 105 GLY A C 1
ATOM 808 O O . GLY A 1 105 ? -15.495 1.424 26.831 1.00 85.56 105 GLY A O 1
ATOM 809 N N . THR A 1 106 ? -14.523 3.147 25.778 1.00 85.44 106 THR A N 1
ATOM 810 C CA . THR A 1 106 ? -15.656 3.473 24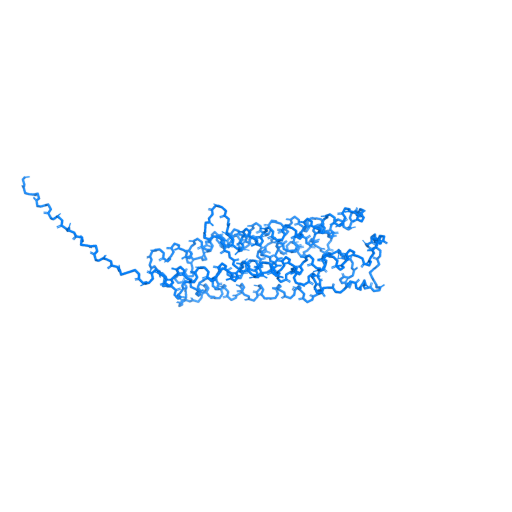.892 1.00 85.44 106 THR A CA 1
ATOM 811 C C . THR A 1 106 ? -15.962 2.330 23.917 1.00 85.44 106 THR A C 1
ATOM 813 O O . THR A 1 106 ? -17.103 2.132 23.485 1.00 85.44 106 THR A O 1
ATOM 816 N N . VAL A 1 107 ? -14.938 1.556 23.552 1.00 85.81 107 VAL A N 1
ATOM 817 C CA . VAL A 1 107 ? -15.022 0.475 22.569 1.00 85.81 107 VAL A CA 1
ATOM 818 C C . VAL A 1 107 ? -14.510 -0.833 23.169 1.00 85.81 107 VAL A C 1
ATOM 820 O O . VAL A 1 107 ? -13.370 -0.940 23.612 1.00 85.81 107 VAL A O 1
ATOM 823 N N . THR A 1 108 ? -15.346 -1.872 23.126 1.00 86.25 108 THR A N 1
ATOM 824 C CA . THR A 1 108 ? -14.955 -3.234 23.519 1.00 86.25 108 THR A CA 1
ATOM 825 C C . THR A 1 108 ? -13.958 -3.838 22.526 1.00 86.25 108 THR A C 1
ATOM 827 O O . THR A 1 108 ? -13.914 -3.444 21.362 1.00 86.25 108 THR A O 1
ATOM 830 N N . LYS A 1 109 ? -13.206 -4.871 22.935 1.00 82.19 109 LYS A N 1
ATOM 831 C CA . LYS A 1 109 ? -12.249 -5.583 22.059 1.00 82.19 109 LYS A CA 1
ATOM 832 C C . LYS A 1 109 ? -12.876 -6.008 20.723 1.00 82.19 109 LYS A C 1
ATOM 834 O O . LYS A 1 109 ? -12.316 -5.720 19.670 1.00 82.19 109 LYS A O 1
ATOM 839 N N . PHE A 1 110 ? -14.057 -6.632 20.760 1.00 84.12 110 PHE A N 1
ATOM 840 C CA . PHE A 1 110 ? -14.776 -7.059 19.554 1.00 84.12 110 PHE A CA 1
ATOM 841 C C . PHE A 1 110 ? -15.142 -5.876 18.652 1.00 84.12 110 PHE A C 1
ATOM 843 O O . PHE A 1 110 ? -14.879 -5.896 17.451 1.00 84.12 110 PHE A O 1
ATOM 850 N N . ARG A 1 111 ? -15.693 -4.805 19.233 1.00 84.00 111 ARG A N 1
ATOM 851 C CA . ARG A 1 111 ? -16.069 -3.610 18.475 1.00 84.00 111 ARG A CA 1
ATOM 852 C C . ARG A 1 111 ? -14.843 -2.891 17.901 1.00 84.00 111 ARG A C 1
ATOM 854 O O . ARG A 1 111 ? -14.935 -2.343 16.811 1.00 84.00 111 ARG A O 1
ATOM 861 N N . GLY A 1 112 ? -13.697 -2.956 18.576 1.00 84.31 112 GLY A N 1
ATOM 862 C CA . GLY A 1 112 ? -12.417 -2.456 18.072 1.00 84.31 112 GLY A CA 1
ATOM 863 C C . 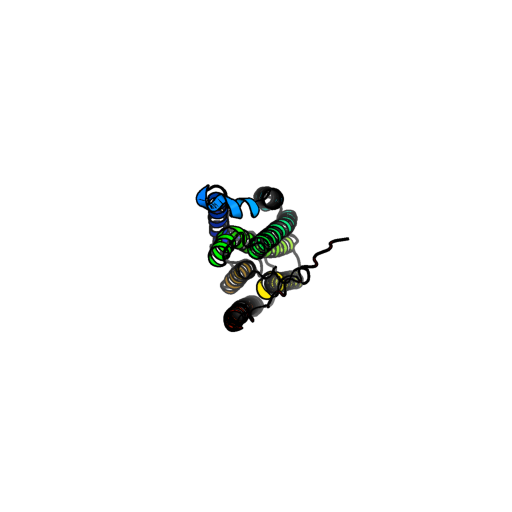GLY A 1 112 ? -11.947 -3.197 16.820 1.00 84.31 112 GLY A C 1
ATOM 864 O O . GLY A 1 112 ? -11.515 -2.554 15.871 1.00 84.31 112 GLY A O 1
ATOM 865 N N . ILE A 1 113 ? -12.109 -4.525 16.768 1.00 86.69 113 ILE A N 1
ATOM 866 C CA . ILE A 1 113 ? -11.812 -5.319 15.561 1.00 86.69 113 ILE A CA 1
ATOM 867 C C . ILE A 1 113 ? -12.731 -4.904 14.411 1.00 86.69 113 ILE A C 1
ATOM 869 O O . ILE A 1 113 ? -12.255 -4.672 13.304 1.00 86.69 113 ILE A O 1
ATOM 873 N N . VAL A 1 114 ? -14.035 -4.757 14.673 1.00 87.81 114 VAL A N 1
ATOM 874 C CA . VAL A 1 114 ? -14.995 -4.301 13.654 1.00 87.81 114 VAL A CA 1
ATOM 875 C C . VAL A 1 114 ? -14.608 -2.921 13.120 1.00 87.81 114 VAL A C 1
ATOM 877 O O . VAL A 1 114 ? -14.602 -2.726 11.909 1.00 87.81 114 VAL A O 1
ATOM 880 N N . LEU A 1 115 ? -14.235 -1.980 13.995 1.00 87.38 115 LEU A N 1
ATOM 881 C CA . LEU A 1 115 ? -13.764 -0.655 13.581 1.00 87.38 115 LEU A CA 1
ATOM 882 C C . LEU A 1 115 ? -12.441 -0.720 12.813 1.00 87.38 115 LEU A C 1
ATOM 884 O O . LEU A 1 115 ? -12.273 0.024 11.859 1.00 87.38 115 LEU A O 1
ATOM 888 N N . TYR A 1 116 ? -11.513 -1.604 13.173 1.00 90.00 116 TYR A N 1
ATOM 889 C CA . TYR A 1 116 ? -10.273 -1.784 12.416 1.00 90.00 116 TYR A CA 1
ATOM 890 C C . TYR A 1 116 ? -10.559 -2.303 10.999 1.00 90.00 116 TYR A C 1
ATOM 892 O O . TYR A 1 116 ? -10.118 -1.709 10.016 1.00 90.00 116 TYR A O 1
ATOM 900 N N . VAL A 1 117 ? -11.361 -3.363 10.873 1.00 90.62 117 VAL A N 1
ATOM 901 C CA . VAL A 1 117 ? -11.714 -3.933 9.564 1.00 90.62 117 VAL A CA 1
ATOM 902 C C . VAL A 1 117 ? -12.510 -2.939 8.721 1.00 90.62 117 VAL A C 1
ATOM 904 O O . VAL A 1 117 ? -12.259 -2.813 7.528 1.00 90.62 117 VAL A O 1
ATOM 907 N N . ALA A 1 118 ? -13.448 -2.210 9.326 1.00 88.69 118 ALA A N 1
ATOM 908 C CA . ALA A 1 118 ? -14.286 -1.266 8.600 1.00 88.69 118 ALA A CA 1
ATOM 909 C C . ALA A 1 118 ? -13.568 0.052 8.287 1.00 88.69 118 ALA A C 1
ATOM 911 O O . ALA A 1 118 ? -13.798 0.607 7.222 1.00 88.69 118 ALA A O 1
ATOM 912 N N . CYS A 1 119 ? -12.724 0.572 9.180 1.00 85.88 119 CYS A N 1
ATOM 913 C CA . CYS A 1 119 ? -12.216 1.947 9.103 1.00 85.88 119 CYS A CA 1
ATOM 914 C C . CYS A 1 119 ? -10.708 2.054 8.873 1.00 85.88 119 CYS A C 1
ATOM 916 O O . CYS A 1 119 ? -10.241 3.160 8.644 1.00 85.88 119 CYS A O 1
ATOM 918 N N . VAL A 1 120 ? -9.936 0.970 8.975 1.00 89.38 120 VAL A N 1
ATOM 919 C CA . VAL A 1 120 ? -8.474 1.002 8.792 1.00 89.38 120 VAL A CA 1
ATOM 920 C C . VAL A 1 120 ? -8.082 0.192 7.568 1.00 89.38 120 VAL A C 1
ATOM 922 O O . VAL A 1 120 ? -7.521 0.753 6.631 1.00 89.38 120 VAL A O 1
ATOM 925 N N . VAL A 1 121 ? -8.460 -1.092 7.525 1.00 92.44 121 VAL A N 1
ATOM 926 C CA . VAL A 1 121 ? -8.081 -2.023 6.444 1.00 92.44 121 VAL A CA 1
ATOM 927 C C . VAL A 1 121 ? -8.281 -1.426 5.038 1.00 92.44 121 VAL A C 1
ATOM 929 O O . VAL A 1 121 ? -7.354 -1.521 4.232 1.00 92.44 121 VAL A O 1
ATOM 932 N N . PRO A 1 122 ? -9.403 -0.751 4.716 1.00 93.31 122 PRO A N 1
ATOM 933 C CA . PRO A 1 122 ? -9.631 -0.224 3.369 1.00 93.31 122 PRO A CA 1
ATOM 934 C C . PRO A 1 122 ? -8.671 0.906 2.970 1.00 93.31 122 PRO A C 1
ATOM 936 O O . PRO A 1 122 ? -8.249 0.974 1.815 1.00 93.31 122 PRO A O 1
ATOM 939 N N . PHE A 1 123 ? -8.285 1.777 3.908 1.00 91.56 123 PHE A N 1
ATOM 940 C CA . PHE A 1 123 ? -7.295 2.834 3.656 1.00 91.56 123 PHE A CA 1
ATOM 941 C C . PHE A 1 123 ? -5.874 2.282 3.623 1.00 91.56 123 PHE A C 1
ATOM 943 O O . PHE A 1 123 ? -5.037 2.765 2.866 1.00 91.56 123 PHE A O 1
ATOM 950 N N . SER A 1 124 ? -5.613 1.227 4.384 1.00 92.69 124 SER A N 1
ATOM 951 C CA . SER A 1 124 ? -4.300 0.596 4.458 1.00 92.69 124 SER A CA 1
ATOM 952 C C . SER A 1 124 ? -3.971 -0.199 3.202 1.00 92.69 124 SER A C 1
ATOM 954 O O . SER A 1 124 ? -2.885 -0.041 2.646 1.00 92.69 124 SER A O 1
ATOM 956 N N . ILE A 1 125 ? -4.933 -0.977 2.688 1.00 94.62 125 ILE A N 1
ATOM 957 C CA . ILE A 1 125 ? -4.811 -1.628 1.374 1.00 94.62 125 ILE A CA 1
ATOM 958 C C . ILE A 1 125 ? -4.661 -0.561 0.281 1.00 94.62 125 ILE A C 1
ATOM 960 O O . ILE A 1 125 ? -3.833 -0.722 -0.616 1.00 94.62 125 ILE A O 1
ATOM 964 N N . HIS A 1 126 ? -5.397 0.555 0.373 1.00 94.00 126 HIS A N 1
ATOM 965 C CA . HIS A 1 126 ? -5.244 1.673 -0.561 1.00 94.00 126 HIS A CA 1
ATOM 966 C C . HIS A 1 126 ? -3.832 2.259 -0.525 1.00 94.00 126 HIS A C 1
ATOM 968 O O . HIS A 1 126 ? -3.233 2.445 -1.582 1.00 94.00 126 HIS A O 1
ATOM 974 N N . GLY A 1 127 ? -3.271 2.505 0.660 1.00 91.69 127 GLY A N 1
ATOM 975 C CA . GLY A 1 127 ? -1.918 3.035 0.801 1.00 91.69 127 GLY A CA 1
ATOM 976 C C . GLY A 1 127 ? -0.854 2.100 0.237 1.00 91.69 127 GLY A C 1
ATOM 977 O O . GLY A 1 127 ? -0.003 2.546 -0.534 1.00 91.69 127 GLY A O 1
ATOM 978 N N . GLY A 1 128 ? -0.931 0.801 0.542 1.00 92.94 128 GLY A N 1
ATOM 979 C CA . GLY A 1 128 ? 0.010 -0.187 0.007 1.00 92.94 128 GLY A CA 1
ATOM 980 C C . GLY A 1 128 ? -0.108 -0.341 -1.515 1.00 92.94 128 GLY A C 1
ATOM 981 O O . GLY A 1 128 ? 0.901 -0.328 -2.221 1.00 92.94 128 GLY A O 1
ATOM 982 N N . GLY A 1 129 ? -1.334 -0.392 -2.045 1.00 94.00 129 GLY A N 1
ATOM 983 C CA . GLY A 1 129 ? -1.585 -0.443 -3.490 1.00 94.00 129 GLY A CA 1
ATOM 984 C C . GLY A 1 129 ? -1.114 0.818 -4.224 1.00 94.00 129 GLY A C 1
ATOM 985 O O . GLY A 1 129 ? -0.488 0.728 -5.279 1.00 94.00 129 GLY A O 1
ATOM 986 N N . THR A 1 130 ? -1.332 1.996 -3.635 1.00 93.56 130 THR A N 1
ATOM 987 C CA . THR A 1 130 ? -0.865 3.279 -4.188 1.00 93.56 130 THR A CA 1
ATOM 988 C C . THR A 1 130 ? 0.661 3.362 -4.173 1.00 93.56 130 THR A C 1
ATOM 990 O O . THR A 1 130 ? 1.251 3.851 -5.133 1.00 93.56 130 THR A O 1
ATOM 993 N N . ALA A 1 131 ? 1.323 2.836 -3.135 1.00 92.12 131 ALA A N 1
ATOM 994 C CA . ALA A 1 131 ? 2.783 2.786 -3.068 1.00 92.12 131 ALA A CA 1
ATOM 995 C C . ALA A 1 131 ? 3.381 1.894 -4.166 1.00 92.12 131 ALA A C 1
ATOM 997 O O . ALA A 1 131 ? 4.360 2.286 -4.805 1.00 92.12 131 ALA A O 1
ATOM 998 N N . ALA A 1 132 ? 2.759 0.743 -4.442 1.00 93.25 132 ALA A N 1
ATOM 999 C CA . ALA A 1 132 ? 3.138 -0.104 -5.571 1.00 93.25 132 ALA A CA 1
ATOM 1000 C C . ALA A 1 132 ? 2.949 0.618 -6.917 1.00 93.25 132 ALA A C 1
ATOM 1002 O O . ALA A 1 132 ? 3.853 0.624 -7.752 1.00 93.25 132 ALA A O 1
ATOM 1003 N N . ALA A 1 133 ? 1.801 1.273 -7.113 1.00 91.62 133 ALA A N 1
ATOM 1004 C CA . ALA A 1 133 ? 1.506 2.016 -8.336 1.00 91.62 133 ALA A CA 1
ATOM 1005 C C . ALA A 1 133 ? 2.463 3.205 -8.552 1.00 91.62 133 ALA A C 1
ATOM 1007 O O . ALA A 1 133 ? 2.868 3.468 -9.684 1.00 91.62 133 ALA A O 1
ATOM 1008 N N . ALA A 1 134 ? 2.877 3.893 -7.482 1.00 91.31 134 ALA A N 1
ATOM 1009 C CA . ALA A 1 134 ? 3.881 4.953 -7.549 1.00 91.31 134 ALA A CA 1
ATOM 1010 C C . ALA A 1 134 ? 5.234 4.414 -8.044 1.00 91.31 134 ALA A C 1
ATOM 1012 O O . ALA A 1 134 ? 5.840 5.001 -8.940 1.00 91.31 134 ALA A O 1
ATOM 1013 N N . GLY A 1 135 ? 5.670 3.262 -7.518 1.00 91.25 135 GLY A N 1
ATOM 1014 C CA . GLY A 1 135 ? 6.876 2.574 -7.986 1.00 91.25 135 GLY A CA 1
ATOM 1015 C C . GLY A 1 135 ? 6.783 2.159 -9.458 1.00 91.25 135 GLY A C 1
ATOM 1016 O O . GLY A 1 135 ? 7.710 2.401 -10.230 1.00 91.25 135 GLY A O 1
ATOM 1017 N N . LEU A 1 136 ? 5.645 1.606 -9.884 1.00 90.25 136 LEU A N 1
ATOM 1018 C CA . LEU A 1 136 ? 5.412 1.270 -11.290 1.00 90.25 136 LEU A CA 1
ATOM 1019 C C . LEU A 1 136 ? 5.501 2.511 -12.192 1.00 90.25 136 LEU A C 1
ATOM 1021 O O . LEU A 1 136 ? 6.215 2.484 -13.191 1.00 90.25 136 LEU A O 1
ATOM 1025 N N . ASN A 1 137 ? 4.848 3.618 -11.828 1.00 90.38 137 ASN A N 1
ATOM 1026 C CA . ASN A 1 137 ? 4.886 4.845 -12.628 1.00 90.38 137 ASN A CA 1
ATOM 1027 C C . ASN A 1 137 ? 6.288 5.452 -12.721 1.00 90.38 137 ASN A C 1
ATOM 1029 O O . ASN A 1 137 ? 6.635 5.981 -13.772 1.00 90.38 137 ASN A O 1
ATOM 1033 N N . ALA A 1 138 ? 7.115 5.328 -11.677 1.00 89.06 138 ALA A N 1
ATOM 1034 C CA . ALA A 1 138 ? 8.519 5.730 -11.746 1.00 89.06 138 ALA A CA 1
ATOM 1035 C C . ALA A 1 138 ? 9.312 4.900 -12.775 1.00 89.06 138 ALA A C 1
ATOM 1037 O O . ALA A 1 138 ? 10.131 5.451 -13.508 1.00 89.06 138 ALA A O 1
ATOM 1038 N N . ASN A 1 139 ? 9.041 3.594 -12.885 1.00 89.12 139 ASN A N 1
ATOM 1039 C CA . ASN A 1 139 ? 9.655 2.754 -13.919 1.00 89.12 139 ASN A CA 1
ATOM 1040 C C . ASN A 1 139 ? 9.158 3.124 -15.321 1.00 89.12 139 ASN A C 1
ATOM 1042 O O . ASN A 1 139 ? 9.960 3.194 -16.249 1.00 89.12 139 ASN A O 1
ATOM 1046 N N . ILE A 1 140 ? 7.857 3.392 -15.479 1.00 87.19 140 ILE A N 1
ATOM 1047 C CA . ILE A 1 140 ? 7.294 3.807 -16.772 1.00 87.19 140 ILE A CA 1
ATOM 1048 C C . ILE A 1 140 ? 7.894 5.153 -17.206 1.00 87.19 140 ILE A C 1
ATOM 1050 O O . ILE A 1 140 ? 8.253 5.305 -18.370 1.00 87.19 140 ILE A O 1
ATOM 1054 N N . ALA A 1 141 ? 8.058 6.107 -16.284 1.00 87.31 141 ALA A N 1
ATOM 1055 C CA . ALA A 1 141 ? 8.744 7.372 -16.551 1.00 87.31 141 ALA A CA 1
ATOM 1056 C C . ALA A 1 141 ? 10.192 7.143 -17.021 1.00 87.31 141 ALA A C 1
ATOM 1058 O O . ALA A 1 141 ? 10.620 7.709 -18.023 1.00 87.31 141 ALA A O 1
ATOM 1059 N N . GLY A 1 142 ? 10.929 6.243 -16.359 1.00 86.00 142 GLY A N 1
ATOM 1060 C CA . GLY A 1 142 ? 12.279 5.862 -16.782 1.00 86.00 142 GLY A CA 1
ATOM 1061 C C . GLY A 1 142 ? 12.334 5.285 -18.202 1.00 86.00 142 GLY A C 1
ATOM 1062 O O . GLY A 1 142 ? 13.226 5.625 -18.974 1.00 86.00 142 GLY A O 1
ATOM 1063 N N . VAL A 1 143 ? 11.356 4.458 -18.574 1.00 84.88 143 VAL A N 1
ATOM 1064 C CA . VAL A 1 143 ? 11.230 3.941 -19.945 1.00 84.88 143 VAL A CA 1
ATOM 1065 C C . VAL A 1 143 ? 10.907 5.058 -20.944 1.00 84.88 143 VAL A C 1
ATOM 1067 O O . VAL A 1 143 ? 11.544 5.136 -21.989 1.00 84.88 143 VAL A O 1
ATOM 1070 N N . ASN A 1 144 ? 9.972 5.955 -20.619 1.00 84.00 144 ASN A N 1
ATOM 1071 C CA . ASN A 1 144 ? 9.600 7.077 -21.491 1.00 84.00 144 ASN A CA 1
ATOM 1072 C C . ASN A 1 144 ? 10.750 8.067 -21.730 1.00 84.00 144 ASN A C 1
ATOM 1074 O O . ASN A 1 144 ? 10.777 8.728 -22.763 1.00 84.00 144 ASN A O 1
ATOM 1078 N N . HIS A 1 145 ? 11.684 8.171 -20.784 1.00 85.50 145 HIS A N 1
ATOM 1079 C CA . HIS A 1 145 ? 12.906 8.965 -20.914 1.00 85.50 145 HIS A CA 1
ATOM 1080 C C . HIS A 1 145 ? 14.075 8.195 -21.544 1.00 85.50 145 HIS A C 1
ATOM 1082 O O . HIS A 1 145 ? 15.211 8.662 -21.470 1.00 85.50 145 HIS A O 1
ATOM 1088 N N . GLU A 1 146 ? 13.816 7.027 -22.138 1.00 84.88 146 GLU A N 1
ATOM 1089 C CA . GLU A 1 146 ? 14.811 6.225 -22.859 1.00 84.88 146 GLU A CA 1
ATOM 1090 C C . GLU A 1 146 ? 16.045 5.890 -22.000 1.00 84.88 146 GLU A C 1
ATOM 1092 O O . GLU A 1 146 ? 17.177 5.831 -22.485 1.00 84.88 146 GLU A O 1
ATOM 1097 N N . LEU A 1 147 ? 15.844 5.662 -20.693 1.00 84.44 147 LEU A N 1
ATOM 1098 C CA . LEU A 1 147 ? 16.935 5.259 -19.808 1.00 84.44 147 LEU A CA 1
ATOM 1099 C C . LEU A 1 147 ? 17.610 3.984 -20.331 1.00 84.44 147 LEU A C 1
ATOM 1101 O O . LEU A 1 147 ? 16.955 3.077 -20.848 1.00 84.44 147 LEU A O 1
ATOM 1105 N N . THR A 1 148 ? 18.926 3.886 -20.141 1.00 86.19 148 THR A N 1
ATOM 1106 C CA . THR A 1 148 ? 19.695 2.697 -20.534 1.00 86.19 148 THR A CA 1
ATOM 1107 C C . THR A 1 148 ? 19.174 1.441 -19.831 1.00 86.19 148 THR A C 1
ATOM 1109 O O . THR A 1 148 ? 18.633 1.520 -18.728 1.00 86.19 148 THR A O 1
ATOM 1112 N N . ALA A 1 149 ? 19.396 0.262 -20.420 1.00 82.88 149 ALA A N 1
ATOM 1113 C CA . ALA A 1 149 ? 19.024 -1.023 -19.816 1.00 82.88 149 ALA A CA 1
ATOM 1114 C C . ALA A 1 149 ? 19.496 -1.142 -18.352 1.00 82.88 149 ALA A C 1
ATOM 1116 O O . ALA A 1 149 ? 18.714 -1.466 -17.458 1.00 82.88 149 ALA A O 1
ATOM 1117 N N . THR A 1 150 ? 20.755 -0.790 -18.078 1.00 84.56 150 THR A N 1
ATOM 1118 C CA . THR A 1 150 ? 21.319 -0.796 -16.720 1.00 84.56 150 THR A CA 1
ATOM 1119 C C . THR A 1 150 ? 20.563 0.135 -15.772 1.00 84.56 150 THR A C 1
ATOM 1121 O O . THR A 1 150 ? 20.286 -0.241 -14.634 1.00 84.56 150 THR A O 1
ATOM 1124 N N . ALA A 1 151 ? 20.195 1.335 -16.231 1.00 87.69 151 ALA A N 1
ATOM 1125 C CA . ALA A 1 151 ? 19.420 2.275 -15.431 1.00 87.69 151 ALA A CA 1
ATOM 1126 C C . ALA A 1 151 ? 17.990 1.764 -15.186 1.00 87.69 151 ALA A C 1
ATOM 1128 O O . ALA A 1 151 ? 17.529 1.797 -14.049 1.00 87.69 151 ALA A O 1
ATOM 1129 N N . GLN A 1 152 ? 17.313 1.212 -16.196 1.00 86.06 152 GLN A N 1
ATOM 1130 C CA . GLN A 1 152 ? 15.981 0.616 -16.028 1.00 86.06 152 GLN A CA 1
ATOM 1131 C C . GLN A 1 152 ? 15.992 -0.553 -15.030 1.00 86.06 152 GLN A C 1
ATOM 1133 O O . GLN A 1 152 ? 15.112 -0.643 -14.176 1.00 86.06 152 GLN A O 1
ATOM 1138 N N . LEU A 1 153 ? 17.016 -1.413 -15.076 1.00 86.12 153 LEU A N 1
ATOM 1139 C CA . LEU A 1 153 ? 17.202 -2.485 -14.095 1.00 86.12 153 LEU A CA 1
ATOM 1140 C C . LEU A 1 153 ? 17.428 -1.934 -12.681 1.00 86.12 153 LEU A C 1
ATOM 1142 O O . LEU A 1 153 ? 16.845 -2.439 -11.721 1.00 86.12 153 LEU A O 1
ATOM 1146 N N . ALA A 1 154 ? 18.238 -0.882 -12.541 1.00 87.88 154 ALA A N 1
ATOM 1147 C CA . ALA A 1 154 ? 18.454 -0.229 -11.254 1.00 87.88 154 ALA A CA 1
ATOM 1148 C C . ALA A 1 154 ? 17.153 0.372 -10.689 1.00 87.88 154 ALA A C 1
ATOM 1150 O O . ALA A 1 154 ? 16.873 0.204 -9.502 1.00 87.88 154 ALA A O 1
ATOM 1151 N N . PHE A 1 155 ? 16.324 1.004 -11.528 1.00 88.44 155 PHE A N 1
ATOM 1152 C CA . PHE A 1 155 ? 14.996 1.498 -11.144 1.00 88.44 155 PHE A CA 1
ATOM 1153 C C . PHE A 1 155 ? 14.059 0.358 -10.718 1.00 88.44 155 PHE A C 1
ATOM 1155 O O . PHE A 1 155 ? 13.416 0.446 -9.668 1.00 88.44 155 PHE A O 1
ATOM 1162 N N . ALA A 1 156 ? 14.033 -0.746 -11.466 1.00 89.81 156 ALA A N 1
ATOM 1163 C CA . ALA A 1 156 ? 13.241 -1.925 -11.128 1.00 89.81 156 ALA A CA 1
ATOM 1164 C C . ALA A 1 156 ? 13.622 -2.479 -9.747 1.00 89.81 156 ALA A C 1
ATOM 1166 O O . ALA A 1 156 ? 12.767 -2.630 -8.874 1.00 89.81 156 ALA A O 1
ATOM 1167 N N . ILE A 1 157 ? 14.917 -2.693 -9.502 1.00 89.56 157 ILE A N 1
ATOM 1168 C CA . ILE A 1 157 ? 15.422 -3.161 -8.204 1.00 89.56 157 ILE A CA 1
ATOM 1169 C C . ILE A 1 157 ? 15.099 -2.148 -7.100 1.00 89.56 157 ILE A C 1
ATOM 1171 O O . ILE A 1 157 ? 14.583 -2.527 -6.049 1.00 89.56 157 ILE A O 1
ATOM 1175 N N . GLY A 1 158 ? 15.356 -0.859 -7.333 1.00 91.50 158 GLY A N 1
ATOM 1176 C CA . GLY A 1 158 ? 15.111 0.201 -6.356 1.00 91.50 158 GLY A CA 1
ATOM 1177 C C . GLY A 1 158 ? 13.644 0.293 -5.938 1.00 91.50 158 GLY A C 1
ATOM 1178 O O . GLY A 1 158 ? 13.342 0.408 -4.753 1.00 91.50 158 GLY A O 1
ATOM 1179 N N . THR A 1 159 ? 12.718 0.168 -6.888 1.00 91.31 159 THR A N 1
ATOM 1180 C CA . THR A 1 159 ? 11.275 0.195 -6.602 1.00 91.31 159 THR A CA 1
ATOM 1181 C C . THR A 1 159 ? 10.768 -1.069 -5.904 1.00 91.31 159 THR A C 1
ATOM 1183 O O . THR A 1 159 ? 9.899 -0.966 -5.035 1.00 91.31 159 THR A O 1
ATOM 1186 N N . LEU A 1 160 ? 11.348 -2.243 -6.182 1.00 90.25 160 LEU A N 1
ATOM 1187 C CA . LEU A 1 160 ? 11.086 -3.467 -5.412 1.00 90.25 160 LEU A CA 1
ATOM 1188 C C . LEU A 1 160 ? 11.586 -3.345 -3.966 1.00 90.25 160 LEU A C 1
ATOM 1190 O O . LEU A 1 160 ? 10.858 -3.689 -3.033 1.00 90.25 160 LEU A O 1
ATOM 1194 N N . LEU A 1 161 ? 12.799 -2.816 -3.769 1.00 91.06 161 LEU A N 1
ATOM 1195 C CA . LEU A 1 161 ? 13.363 -2.564 -2.439 1.00 91.06 161 LEU A CA 1
ATOM 1196 C C . LEU A 1 161 ? 12.542 -1.531 -1.665 1.00 91.06 161 LEU A C 1
ATOM 1198 O O . LEU A 1 161 ? 12.284 -1.729 -0.481 1.00 91.06 161 LEU A O 1
ATOM 1202 N N . TRP A 1 162 ? 12.085 -0.470 -2.332 1.00 90.00 162 TRP A N 1
ATOM 1203 C CA . TRP A 1 162 ? 11.162 0.507 -1.760 1.00 90.00 162 TRP A CA 1
ATOM 1204 C C . TRP A 1 162 ? 9.865 -0.154 -1.287 1.00 90.00 162 TRP A C 1
ATOM 1206 O O . TRP A 1 162 ? 9.480 0.019 -0.133 1.00 90.00 162 TRP A O 1
ATOM 1216 N N . GLY A 1 163 ? 9.217 -0.951 -2.144 1.00 90.12 163 GLY A N 1
ATOM 1217 C CA . GLY A 1 163 ? 7.992 -1.666 -1.786 1.00 90.12 163 GLY A CA 1
ATOM 1218 C C . GLY A 1 163 ? 8.202 -2.615 -0.605 1.00 90.12 163 GLY A C 1
ATOM 1219 O O . GLY A 1 163 ? 7.410 -2.618 0.336 1.00 90.12 163 GLY A O 1
ATOM 1220 N N . PHE A 1 164 ? 9.306 -3.365 -0.598 1.00 90.06 164 PHE A N 1
ATOM 1221 C CA . PHE A 1 164 ? 9.665 -4.231 0.524 1.00 90.06 164 PHE A CA 1
ATOM 1222 C C . PHE A 1 164 ? 9.892 -3.436 1.817 1.00 90.06 164 PHE A C 1
ATOM 1224 O O . PHE A 1 164 ? 9.312 -3.767 2.849 1.00 90.06 164 PHE A O 1
ATOM 1231 N N . ALA A 1 165 ? 10.682 -2.361 1.770 1.00 89.81 165 ALA A N 1
ATOM 1232 C CA . ALA A 1 165 ? 10.971 -1.518 2.927 1.00 89.81 165 ALA A CA 1
ATOM 1233 C C . ALA A 1 165 ? 9.710 -0.827 3.470 1.00 89.81 165 ALA A C 1
ATOM 1235 O O . ALA A 1 165 ? 9.526 -0.754 4.687 1.00 89.81 165 ALA A O 1
ATOM 1236 N N . ALA A 1 166 ? 8.816 -0.370 2.590 1.00 88.00 166 ALA A N 1
ATOM 1237 C CA . ALA A 1 166 ? 7.528 0.197 2.968 1.00 88.00 166 ALA A CA 1
ATOM 1238 C C . ALA A 1 166 ? 6.637 -0.855 3.645 1.00 88.00 166 ALA A C 1
ATOM 1240 O O . ALA A 1 166 ? 6.099 -0.594 4.719 1.00 88.00 166 ALA A O 1
ATOM 1241 N N . ALA A 1 167 ? 6.532 -2.065 3.086 1.00 88.50 167 ALA A N 1
ATOM 1242 C CA . ALA A 1 167 ? 5.781 -3.163 3.700 1.00 88.50 167 ALA A CA 1
ATOM 1243 C C . ALA A 1 167 ? 6.362 -3.562 5.065 1.00 88.50 167 ALA A C 1
ATOM 1245 O O . ALA A 1 167 ? 5.622 -3.775 6.023 1.00 88.50 167 ALA A O 1
ATOM 1246 N N . TRP A 1 168 ? 7.688 -3.619 5.175 1.00 88.56 168 TRP A N 1
ATOM 1247 C CA . TRP A 1 168 ? 8.384 -3.937 6.418 1.00 88.56 168 TRP A CA 1
ATOM 1248 C C . TRP A 1 168 ? 8.126 -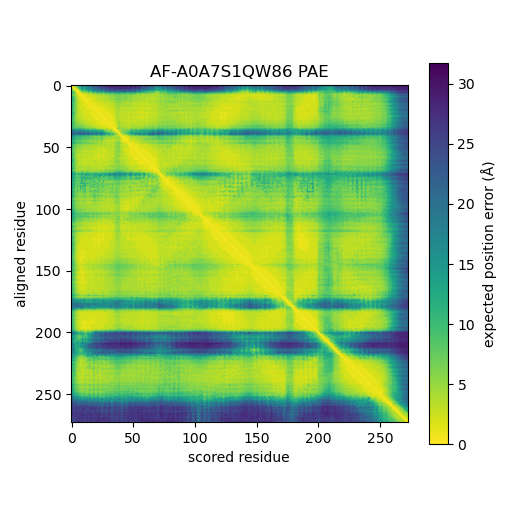2.882 7.500 1.00 88.56 168 TRP A C 1
ATOM 1250 O O . TRP A 1 168 ? 7.752 -3.212 8.627 1.00 88.56 168 TRP A O 1
ATOM 1260 N N . THR A 1 169 ? 8.268 -1.607 7.134 1.00 85.44 169 THR A N 1
ATOM 1261 C CA . THR A 1 169 ? 8.121 -0.471 8.049 1.00 85.44 169 THR A CA 1
ATOM 1262 C C . THR A 1 169 ? 6.667 -0.265 8.449 1.00 85.44 169 THR A C 1
ATOM 1264 O O . THR A 1 169 ? 6.355 -0.275 9.631 1.00 85.44 169 THR A O 1
ATOM 1267 N N . PHE A 1 170 ? 5.754 -0.108 7.494 1.00 82.81 170 PHE A N 1
ATOM 1268 C CA . PHE A 1 170 ? 4.359 0.228 7.790 1.00 82.81 170 PHE A CA 1
ATOM 1269 C C . PHE A 1 170 ? 3.492 -0.997 8.077 1.00 82.81 170 PHE A C 1
ATOM 1271 O O . PHE A 1 170 ? 2.471 -0.871 8.740 1.00 82.81 170 PHE A O 1
ATOM 1278 N N . GLY A 1 171 ? 3.872 -2.189 7.613 1.00 82.19 171 GLY A N 1
ATOM 1279 C CA . GLY A 1 171 ? 3.039 -3.378 7.780 1.00 82.19 171 GLY A CA 1
ATOM 1280 C C . GLY A 1 171 ? 3.478 -4.354 8.862 1.00 82.19 171 GLY A C 1
ATOM 1281 O O . GLY A 1 171 ? 2.619 -4.944 9.513 1.00 82.19 171 GLY A O 1
ATOM 1282 N N . VAL A 1 172 ? 4.785 -4.523 9.083 1.00 82.50 172 VAL A N 1
ATOM 1283 C CA . VAL A 1 172 ? 5.298 -5.545 10.014 1.00 82.50 172 VAL A CA 1
ATOM 1284 C C . VAL A 1 172 ? 5.703 -4.946 11.359 1.00 82.50 172 VAL A C 1
ATOM 1286 O O . VAL A 1 172 ? 5.224 -5.400 12.397 1.00 82.50 172 VAL A O 1
ATOM 1289 N N . PHE A 1 173 ? 6.580 -3.941 11.361 1.00 79.81 173 PHE A N 1
ATOM 1290 C CA . PHE A 1 173 ? 7.153 -3.399 12.604 1.00 79.81 173 PHE A CA 1
ATOM 1291 C C . PHE A 1 173 ? 6.494 -2.105 13.076 1.00 79.81 173 PHE A C 1
ATOM 1293 O O . PHE A 1 173 ? 6.592 -1.762 14.254 1.00 79.81 173 PHE A O 1
ATOM 1300 N N . GLY A 1 174 ? 5.783 -1.421 12.182 1.00 71.38 174 GLY A N 1
ATOM 1301 C CA . GLY A 1 174 ? 5.280 -0.082 12.432 1.00 71.38 174 GLY A CA 1
ATOM 1302 C C . GLY A 1 174 ? 6.388 0.962 12.308 1.00 71.38 174 GLY A C 1
ATOM 1303 O O . GLY A 1 174 ? 7.587 0.680 12.317 1.00 71.38 174 GLY A O 1
ATOM 1304 N N . THR A 1 175 ? 5.975 2.213 12.168 1.00 63.62 175 THR A N 1
ATOM 1305 C CA . THR A 1 175 ? 6.882 3.355 12.164 1.00 63.62 175 THR A CA 1
ATOM 1306 C C . THR A 1 175 ? 7.570 3.510 13.526 1.00 63.62 175 THR A C 1
ATOM 1308 O O . THR A 1 175 ? 6.928 3.335 14.565 1.00 63.62 175 THR A O 1
ATOM 1311 N N . PRO A 1 176 ? 8.842 3.946 13.563 1.00 54.94 176 PRO A N 1
ATOM 1312 C CA . PRO A 1 176 ? 9.528 4.260 14.821 1.00 54.94 176 PRO A CA 1
ATOM 1313 C C . PRO A 1 176 ? 8.836 5.385 15.611 1.00 54.94 176 PRO A C 1
ATOM 1315 O O . PRO A 1 176 ? 9.025 5.511 16.816 1.00 54.94 176 PRO A O 1
ATOM 1318 N N . LEU A 1 177 ? 7.994 6.180 14.945 1.00 57.50 177 LEU A N 1
ATOM 1319 C CA . LEU A 1 177 ? 7.195 7.247 15.548 1.00 57.50 177 LEU A CA 1
ATOM 1320 C C . LEU A 1 177 ? 5.903 6.738 16.209 1.00 57.50 177 LEU A C 1
ATOM 1322 O O . LEU A 1 177 ? 5.210 7.507 16.876 1.00 57.50 177 LEU A O 1
ATOM 1326 N N . SER A 1 178 ? 5.526 5.472 16.007 1.00 54.00 178 SER A N 1
ATOM 1327 C CA . SER A 1 178 ? 4.355 4.876 16.644 1.00 54.00 178 SER A CA 1
ATOM 1328 C C . SER A 1 178 ? 4.406 3.349 16.603 1.00 54.00 178 SER A C 1
ATOM 1330 O O . SER A 1 178 ? 4.139 2.736 15.569 1.00 54.00 178 SER A O 1
ATOM 1332 N N . ALA A 1 179 ? 4.613 2.721 17.763 1.00 54.44 179 ALA A N 1
ATOM 1333 C CA . ALA A 1 179 ? 4.522 1.265 17.932 1.00 54.44 179 ALA A CA 1
ATOM 1334 C C . ALA A 1 179 ? 3.139 0.673 17.563 1.00 54.44 179 ALA A C 1
ATOM 1336 O O . ALA A 1 179 ? 2.996 -0.539 17.451 1.00 54.44 179 ALA A O 1
ATOM 1337 N N . TRP A 1 180 ? 2.130 1.526 17.351 1.00 55.28 180 TRP A N 1
ATOM 1338 C CA . TRP A 1 180 ? 0.758 1.173 16.975 1.00 55.28 180 TRP A CA 1
ATOM 1339 C C . TRP A 1 180 ? 0.482 1.274 15.469 1.00 55.28 180 TRP A C 1
ATOM 1341 O O . TRP A 1 180 ? -0.666 1.171 15.051 1.00 55.28 180 TRP A O 1
ATOM 1351 N N . SER A 1 181 ? 1.508 1.523 14.653 1.00 66.25 181 SER A N 1
ATOM 1352 C CA . SER A 1 181 ? 1.345 1.770 13.213 1.00 66.25 181 SER A CA 1
ATOM 1353 C C . SER A 1 181 ? 1.689 0.581 12.318 1.00 66.25 181 SER A C 1
ATOM 1355 O O . SER A 1 181 ? 1.670 0.739 11.104 1.00 66.25 181 SER A O 1
ATOM 1357 N N . SER A 1 182 ? 2.000 -0.593 12.883 1.00 81.44 182 SER A N 1
ATOM 1358 C CA . SER A 1 182 ? 2.126 -1.816 12.087 1.00 81.44 182 SER A CA 1
ATOM 1359 C C . SER A 1 182 ? 0.746 -2.251 11.610 1.00 81.44 182 SER A C 1
ATOM 1361 O O . SER A 1 182 ? -0.117 -2.566 12.433 1.00 81.44 182 SER A O 1
ATOM 1363 N N . ASP A 1 183 ? 0.544 -2.301 10.302 1.00 88.31 183 ASP A N 1
ATOM 1364 C CA . ASP A 1 183 ? -0.720 -2.723 9.724 1.00 88.31 183 ASP A CA 1
ATOM 1365 C C . ASP A 1 183 ? -0.537 -3.780 8.625 1.00 88.31 183 ASP A C 1
ATOM 1367 O O . ASP A 1 183 ? -0.170 -3.457 7.485 1.00 88.31 183 ASP A O 1
ATOM 1371 N N . PRO A 1 184 ? -0.853 -5.052 8.914 1.00 90.44 184 PRO A N 1
ATOM 1372 C CA . PRO A 1 184 ? -0.657 -6.132 7.957 1.00 90.44 184 PRO A CA 1
ATOM 1373 C C . PRO A 1 184 ? -1.474 -5.948 6.672 1.00 90.44 184 PRO A C 1
ATOM 1375 O O . PRO A 1 184 ? -1.077 -6.472 5.634 1.00 90.44 184 PRO A O 1
ATOM 1378 N N . ALA A 1 185 ? -2.568 -5.177 6.693 1.00 93.00 185 ALA A N 1
ATOM 1379 C CA . ALA A 1 185 ? -3.351 -4.886 5.494 1.00 93.00 185 ALA A CA 1
ATOM 1380 C C . ALA A 1 185 ? -2.560 -4.053 4.466 1.00 93.00 185 ALA A C 1
ATOM 1382 O O . ALA A 1 185 ? -2.674 -4.287 3.261 1.00 93.00 185 ALA A O 1
ATOM 1383 N N . TYR A 1 186 ? -1.704 -3.135 4.931 1.00 92.62 186 TYR A N 1
ATOM 1384 C CA . TYR A 1 186 ? -0.818 -2.352 4.066 1.00 92.62 186 TYR A CA 1
ATOM 1385 C C . TYR A 1 186 ? 0.235 -3.238 3.397 1.00 92.62 186 TYR A C 1
ATOM 1387 O O . TYR A 1 186 ? 0.400 -3.208 2.176 1.00 92.62 186 TYR A O 1
ATOM 1395 N N . ALA A 1 187 ? 0.916 -4.081 4.183 1.00 93.12 187 ALA A N 1
ATOM 1396 C CA . ALA A 1 187 ? 1.882 -5.024 3.627 1.00 93.12 187 ALA A CA 1
ATOM 1397 C C . ALA A 1 187 ? 1.216 -6.066 2.720 1.00 93.12 187 ALA A C 1
ATOM 1399 O O . ALA A 1 187 ? 1.799 -6.430 1.705 1.00 93.12 187 ALA A O 1
ATOM 1400 N N . GLY A 1 188 ? -0.012 -6.496 3.021 1.00 94.19 188 GLY A N 1
ATOM 1401 C CA . GLY A 1 188 ? -0.780 -7.413 2.179 1.00 94.19 188 GLY A CA 1
ATOM 1402 C C . GLY A 1 188 ? -0.992 -6.887 0.757 1.00 94.19 188 GLY A C 1
ATOM 1403 O O . GLY A 1 188 ? -0.819 -7.634 -0.204 1.00 94.19 188 GLY A O 1
ATOM 1404 N N . ALA A 1 189 ? -1.279 -5.592 0.596 1.00 95.56 189 ALA A N 1
ATOM 1405 C CA . ALA A 1 189 ? -1.399 -4.974 -0.726 1.00 95.56 189 ALA A CA 1
ATOM 1406 C C . ALA A 1 189 ? -0.063 -4.943 -1.495 1.00 95.56 189 ALA A C 1
ATOM 1408 O O . ALA A 1 189 ? -0.036 -5.141 -2.710 1.00 95.56 189 ALA A O 1
ATOM 1409 N N . LEU A 1 190 ? 1.060 -4.751 -0.798 1.00 93.75 190 LEU A N 1
ATOM 1410 C CA . LEU A 1 190 ? 2.393 -4.812 -1.407 1.00 93.75 190 LEU A CA 1
ATOM 1411 C C . LEU A 1 190 ? 2.805 -6.248 -1.750 1.00 93.75 190 LEU A C 1
ATOM 1413 O O . LEU A 1 190 ? 3.377 -6.476 -2.811 1.00 93.75 190 LEU A O 1
ATOM 1417 N N . VAL A 1 191 ? 2.452 -7.228 -0.915 1.00 94.62 191 VAL A N 1
ATOM 1418 C CA . VAL A 1 191 ? 2.606 -8.659 -1.220 1.00 94.62 191 VAL A CA 1
ATOM 1419 C C . VAL A 1 191 ? 1.814 -9.026 -2.472 1.00 94.62 191 VAL A C 1
ATOM 1421 O O . VAL A 1 191 ? 2.358 -9.693 -3.349 1.00 94.62 191 VAL A O 1
ATOM 1424 N N . TRP A 1 192 ? 0.569 -8.554 -2.596 1.00 95.31 192 TRP A N 1
ATOM 1425 C CA . TRP A 1 192 ? -0.242 -8.736 -3.803 1.00 95.31 192 TRP A CA 1
ATOM 1426 C C . TRP A 1 192 ? 0.466 -8.197 -5.049 1.00 95.31 192 TRP A C 1
ATOM 1428 O O . TRP A 1 192 ? 0.571 -8.903 -6.051 1.00 95.31 192 TRP A O 1
ATOM 1438 N N . ALA A 1 193 ? 1.007 -6.977 -4.977 1.00 93.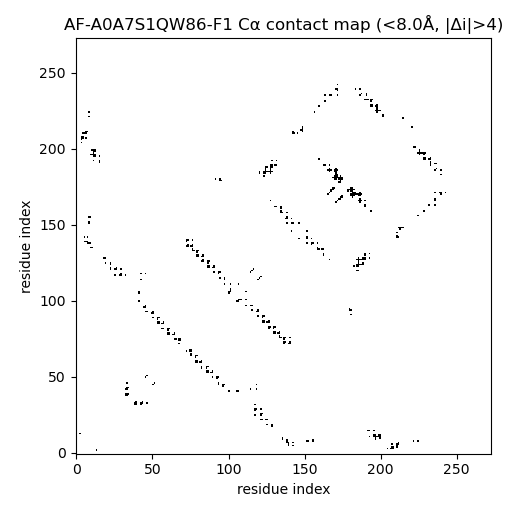88 193 ALA A N 1
ATOM 1439 C CA . ALA A 1 193 ? 1.744 -6.377 -6.085 1.00 93.88 193 ALA A CA 1
ATOM 1440 C C . ALA A 1 193 ? 3.021 -7.161 -6.433 1.00 93.88 193 ALA A C 1
ATOM 1442 O O . ALA A 1 193 ? 3.260 -7.455 -7.602 1.00 93.88 193 ALA A O 1
ATOM 1443 N N . LEU A 1 194 ? 3.818 -7.553 -5.434 1.00 91.75 194 LEU A N 1
ATOM 1444 C CA . LEU A 1 194 ? 5.038 -8.341 -5.635 1.00 91.75 194 LEU A CA 1
ATOM 1445 C C . LEU A 1 194 ? 4.738 -9.715 -6.242 1.00 91.75 194 LEU A C 1
ATOM 1447 O O . LEU A 1 194 ? 5.442 -10.147 -7.151 1.00 91.75 194 LEU A O 1
ATOM 1451 N N . TYR A 1 195 ? 3.680 -10.383 -5.779 1.00 91.69 195 TYR A N 1
ATOM 1452 C CA . TYR A 1 195 ? 3.244 -11.656 -6.343 1.00 91.69 195 TYR A CA 1
ATOM 1453 C C . TYR A 1 195 ? 2.751 -11.493 -7.781 1.00 91.69 195 TYR A C 1
ATOM 1455 O O . TYR A 1 195 ? 3.087 -12.298 -8.646 1.00 91.69 195 TYR A O 1
ATOM 1463 N N . ALA A 1 196 ? 2.011 -10.422 -8.069 1.00 91.62 196 ALA A N 1
ATOM 1464 C CA . ALA A 1 196 ? 1.584 -10.118 -9.424 1.00 91.62 196 ALA A CA 1
ATOM 1465 C C . ALA A 1 196 ? 2.780 -9.917 -10.368 1.00 91.62 196 ALA A C 1
ATOM 1467 O O . ALA A 1 196 ? 2.812 -10.533 -11.432 1.00 91.62 196 ALA A O 1
ATOM 1468 N N . ILE A 1 197 ? 3.785 -9.138 -9.955 1.00 89.56 197 ILE A N 1
ATOM 1469 C CA . ILE A 1 197 ? 5.039 -8.953 -10.704 1.00 89.56 197 ILE A CA 1
ATOM 1470 C C . ILE A 1 197 ? 5.738 -10.300 -10.917 1.00 89.56 197 ILE A C 1
ATOM 1472 O O . ILE A 1 197 ? 6.112 -10.629 -12.038 1.00 89.56 197 ILE A O 1
ATOM 1476 N N . ALA A 1 198 ? 5.849 -11.115 -9.866 1.00 87.81 198 ALA A N 1
ATOM 1477 C CA . ALA A 1 198 ? 6.477 -12.430 -9.942 1.00 87.81 198 ALA A CA 1
ATOM 1478 C C . ALA A 1 198 ? 5.757 -13.399 -10.891 1.00 87.81 198 ALA A C 1
ATOM 1480 O O . ALA A 1 198 ? 6.408 -14.183 -11.581 1.00 87.81 198 ALA A O 1
ATOM 1481 N N . SER A 1 199 ? 4.423 -13.343 -10.923 1.00 85.56 199 SER A N 1
ATOM 1482 C CA . SER A 1 199 ? 3.577 -14.190 -11.768 1.00 85.56 199 SER A CA 1
ATOM 1483 C C . SER A 1 199 ? 3.586 -13.784 -13.243 1.00 85.56 199 SER A C 1
ATOM 1485 O O . SER A 1 199 ? 3.113 -14.546 -14.091 1.00 85.56 199 SER A O 1
ATOM 1487 N N . HIS A 1 200 ? 4.086 -12.586 -13.568 1.00 76.69 200 HIS A N 1
ATOM 1488 C CA . HIS A 1 200 ? 4.134 -12.137 -14.948 1.00 76.69 200 HIS A CA 1
ATOM 1489 C C . HIS A 1 200 ? 5.189 -12.941 -15.709 1.00 76.69 200 HIS A C 1
ATOM 1491 O O . HIS A 1 200 ? 6.392 -12.817 -15.485 1.00 76.69 200 HIS A O 1
ATOM 1497 N N . SER A 1 201 ? 4.710 -13.811 -16.598 1.00 55.25 201 SER A N 1
ATOM 1498 C CA . SER A 1 201 ? 5.559 -14.585 -17.493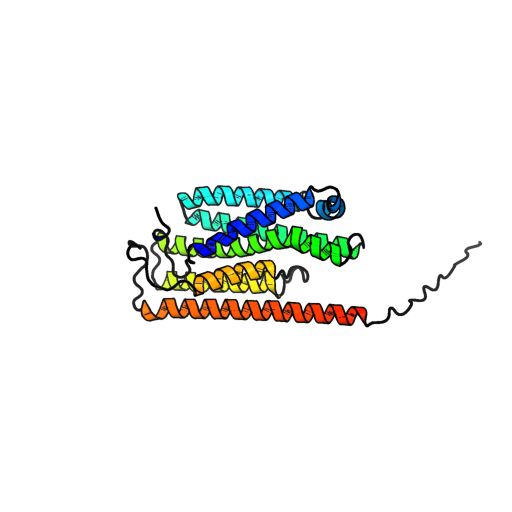 1.00 55.25 201 SER A CA 1
ATOM 1499 C C . SER A 1 201 ? 6.139 -13.649 -18.543 1.00 55.25 201 SER A C 1
ATOM 1501 O O . SER A 1 201 ? 5.437 -12.854 -19.158 1.00 55.25 201 SER A O 1
ATOM 1503 N N . THR A 1 202 ? 7.442 -13.754 -18.735 1.00 53.25 202 THR A N 1
ATOM 1504 C CA . THR A 1 202 ? 8.325 -12.785 -19.392 1.00 53.25 202 THR A CA 1
ATOM 1505 C C . THR A 1 202 ? 8.196 -12.797 -20.915 1.00 53.25 202 THR A C 1
ATOM 1507 O O . THR A 1 202 ? 9.031 -12.236 -21.621 1.00 53.25 202 THR A O 1
ATOM 1510 N N . SER A 1 203 ? 7.159 -13.457 -21.436 1.00 51.97 203 SER A N 1
ATOM 1511 C CA . SER A 1 203 ? 6.792 -13.416 -22.840 1.00 51.97 203 SER A CA 1
ATOM 1512 C C . SER A 1 203 ? 6.329 -12.001 -23.160 1.00 51.97 203 SER A C 1
ATOM 1514 O O . SER A 1 203 ? 5.174 -11.638 -22.918 1.00 51.97 203 SER A O 1
ATOM 1516 N N . ARG A 1 204 ? 7.269 -11.203 -23.676 1.00 56.47 204 ARG A N 1
ATOM 1517 C CA . ARG A 1 204 ? 7.017 -9.912 -24.309 1.00 56.47 204 ARG A CA 1
ATOM 1518 C C . ARG A 1 204 ? 5.772 -10.059 -25.190 1.00 56.47 204 ARG A C 1
ATOM 1520 O O . ARG A 1 204 ? 5.757 -10.952 -26.038 1.00 56.47 204 ARG A O 1
ATOM 1527 N N . PRO A 1 205 ? 4.729 -9.229 -25.018 1.00 57.84 205 PRO A N 1
ATOM 1528 C CA . PRO A 1 205 ? 3.638 -9.211 -25.977 1.00 57.84 205 PRO A CA 1
ATOM 1529 C C . PRO A 1 205 ? 4.244 -8.980 -27.365 1.00 57.84 205 PRO A C 1
ATOM 1531 O O . PRO A 1 205 ? 5.004 -8.028 -27.524 1.00 57.84 205 PRO A O 1
ATOM 1534 N N . GLU A 1 206 ? 3.914 -9.802 -28.365 1.00 52.31 206 GLU A N 1
ATOM 1535 C CA . GLU A 1 206 ? 4.442 -9.667 -29.743 1.00 52.31 206 GLU A CA 1
ATOM 1536 C C . GLU A 1 206 ? 4.221 -8.252 -30.323 1.00 52.31 206 GLU A C 1
ATOM 1538 O O . GLU A 1 206 ? 4.945 -7.799 -31.201 1.00 52.31 206 GLU A O 1
ATOM 1543 N N . ASN A 1 207 ? 3.271 -7.512 -29.741 1.00 51.62 207 ASN A N 1
ATOM 1544 C CA . ASN A 1 207 ? 2.888 -6.147 -30.091 1.00 51.62 207 ASN A CA 1
ATOM 1545 C C . ASN A 1 207 ? 3.465 -5.069 -29.144 1.00 51.62 207 ASN A C 1
ATOM 1547 O O . ASN A 1 207 ? 2.950 -3.949 -29.115 1.00 51.62 207 ASN A O 1
ATOM 1551 N N . ALA A 1 208 ? 4.450 -5.388 -28.299 1.00 54.81 208 ALA A N 1
ATOM 1552 C CA . ALA A 1 208 ? 5.170 -4.409 -27.482 1.00 54.81 208 ALA A CA 1
ATOM 1553 C C . ALA A 1 208 ? 6.192 -3.691 -28.372 1.00 54.81 208 ALA A C 1
ATOM 1555 O O . ALA A 1 208 ? 7.368 -4.059 -28.439 1.00 54.81 208 ALA A O 1
ATOM 1556 N N . VAL A 1 209 ? 5.683 -2.718 -29.121 1.00 45.22 209 VAL A N 1
ATOM 1557 C CA . VAL A 1 209 ? 6.435 -1.860 -30.035 1.00 45.22 209 VAL A CA 1
ATOM 1558 C C . VAL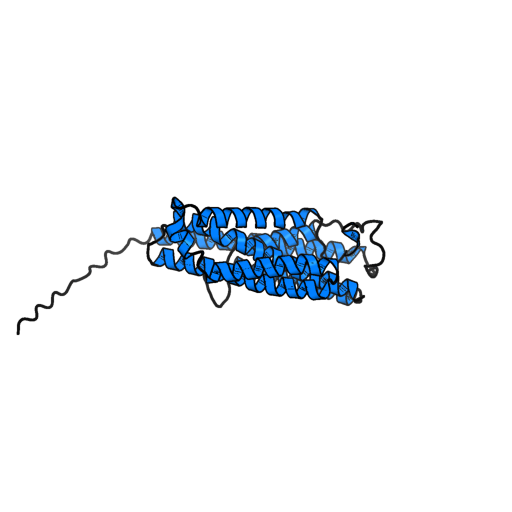 A 1 209 ? 7.371 -0.962 -29.205 1.00 45.22 209 VAL A C 1
ATOM 1560 O O . VAL A 1 209 ? 6.923 -0.219 -28.337 1.00 45.22 209 VAL A O 1
ATOM 1563 N N . ASP A 1 210 ? 8.673 -1.102 -29.451 1.00 46.16 210 ASP A N 1
ATOM 1564 C CA . ASP A 1 210 ? 9.747 -0.113 -29.248 1.00 46.16 210 ASP A CA 1
ATOM 1565 C C . ASP A 1 210 ? 10.157 0.387 -27.844 1.00 46.16 210 ASP A C 1
ATOM 1567 O O . ASP A 1 210 ? 11.151 1.098 -27.751 1.00 46.16 210 ASP A O 1
ATOM 1571 N N . ALA A 1 211 ? 9.512 0.008 -26.736 1.00 47.12 211 ALA A N 1
ATOM 1572 C CA . ALA A 1 211 ? 9.807 0.658 -25.442 1.00 47.12 211 ALA A CA 1
ATOM 1573 C C . ALA A 1 211 ? 10.895 0.006 -24.556 1.00 47.12 211 ALA A C 1
ATOM 1575 O O . ALA A 1 211 ? 11.344 0.618 -23.592 1.00 47.12 211 ALA A O 1
ATOM 1576 N N . VAL A 1 212 ? 11.345 -1.220 -24.832 1.00 50.16 212 VAL A N 1
ATOM 1577 C CA . VAL A 1 212 ? 12.373 -1.870 -23.997 1.00 50.16 212 VAL A CA 1
ATOM 1578 C C . VAL A 1 212 ? 13.648 -2.004 -24.803 1.00 50.16 212 VAL A C 1
ATOM 1580 O O . VAL A 1 212 ? 13.678 -2.739 -25.791 1.00 50.16 212 VAL A O 1
ATOM 1583 N N . VAL A 1 213 ? 14.696 -1.299 -24.362 1.00 52.50 213 VAL A N 1
ATOM 1584 C CA . VAL A 1 213 ? 16.083 -1.595 -24.730 1.00 52.50 213 VAL A CA 1
ATOM 1585 C C . VAL A 1 213 ? 16.256 -3.095 -24.533 1.00 52.50 213 VAL A C 1
ATOM 1587 O O . VAL A 1 213 ? 16.184 -3.560 -23.399 1.00 52.50 213 VAL A O 1
ATOM 1590 N N . THR A 1 214 ? 16.407 -3.850 -25.624 1.00 53.75 214 THR A N 1
ATOM 1591 C CA . THR A 1 214 ? 16.682 -5.291 -25.579 1.00 53.75 214 THR A CA 1
ATOM 1592 C C . THR A 1 214 ? 17.816 -5.507 -24.596 1.00 53.75 214 THR A C 1
ATOM 1594 O O . THR A 1 214 ? 18.923 -5.003 -24.822 1.00 53.75 214 THR A O 1
ATOM 1597 N N . PHE A 1 215 ? 17.537 -6.176 -23.476 1.00 58.12 215 PHE A N 1
ATOM 1598 C CA . PHE A 1 215 ? 18.612 -6.495 -22.561 1.00 58.12 215 PHE A CA 1
ATOM 1599 C C . PHE A 1 215 ? 19.506 -7.503 -23.285 1.00 58.12 215 PHE A C 1
ATOM 1601 O O . PHE A 1 215 ? 18.986 -8.418 -23.927 1.00 58.12 215 PHE A O 1
ATOM 1608 N N . PRO A 1 216 ? 20.839 -7.363 -23.199 1.00 56.19 216 PRO A N 1
ATOM 1609 C CA . PRO A 1 216 ? 21.759 -8.306 -23.831 1.00 56.19 216 PRO A CA 1
ATOM 1610 C C . PRO A 1 216 ? 21.463 -9.772 -23.464 1.00 56.19 216 PRO A C 1
ATOM 1612 O O . PRO A 1 216 ? 21.699 -10.655 -24.278 1.00 56.19 216 PRO A O 1
ATOM 1615 N N . ASP A 1 217 ? 20.880 -9.999 -22.277 1.00 61.91 217 ASP A N 1
ATOM 1616 C CA . ASP A 1 217 ? 20.438 -11.297 -21.766 1.00 61.91 217 ASP A CA 1
ATOM 1617 C C . ASP A 1 217 ? 18.983 -11.255 -21.250 1.00 61.91 217 ASP A C 1
ATOM 1619 O O . ASP A 1 217 ? 18.706 -11.381 -20.050 1.00 61.91 217 ASP A O 1
ATOM 1623 N N . ASP A 1 218 ? 18.018 -11.139 -22.167 1.00 64.44 218 ASP A N 1
ATOM 1624 C CA . ASP A 1 218 ? 16.577 -11.302 -21.877 1.00 64.44 218 ASP A CA 1
ATOM 1625 C C . ASP A 1 218 ? 16.234 -12.680 -21.252 1.00 64.44 218 ASP A C 1
ATOM 1627 O O . ASP A 1 218 ? 15.149 -12.874 -20.700 1.00 64.44 218 ASP A O 1
ATOM 1631 N N . SER A 1 219 ? 17.164 -13.642 -21.284 1.00 65.81 219 SER A N 1
ATOM 1632 C CA . SER A 1 219 ? 17.016 -14.971 -20.676 1.00 65.81 219 SER A CA 1
ATOM 1633 C C . SER A 1 219 ? 17.274 -15.008 -19.160 1.00 65.81 219 SER A C 1
ATOM 1635 O O . SER A 1 219 ? 16.834 -15.948 -18.498 1.00 65.81 219 SER A O 1
ATOM 1637 N N . ILE A 1 220 ? 17.957 -14.004 -18.589 1.00 69.12 220 ILE A N 1
ATOM 1638 C CA . ILE A 1 220 ? 18.430 -14.035 -17.190 1.00 69.12 220 ILE A CA 1
ATOM 1639 C C . ILE A 1 220 ? 17.686 -13.030 -16.308 1.00 69.12 220 ILE A C 1
ATOM 1641 O O . ILE A 1 220 ? 17.248 -13.373 -15.205 1.00 69.12 220 ILE A O 1
ATOM 1645 N N . ILE A 1 221 ? 17.535 -11.789 -16.776 1.00 77.88 221 ILE A N 1
ATOM 1646 C CA . ILE A 1 221 ? 17.027 -10.682 -15.950 1.00 77.88 221 ILE A CA 1
ATOM 1647 C C . ILE A 1 221 ? 15.570 -10.905 -15.516 1.00 77.88 221 ILE A C 1
ATOM 1649 O O . ILE A 1 221 ? 15.288 -10.810 -14.316 1.00 77.88 221 ILE A O 1
ATOM 1653 N N . PRO A 1 222 ? 14.637 -11.252 -16.419 1.00 76.56 222 PRO A N 1
ATOM 1654 C CA . PRO A 1 222 ? 13.238 -11.395 -16.036 1.00 76.56 222 PRO A CA 1
ATOM 1655 C C . PRO A 1 222 ? 12.975 -12.572 -15.061 1.00 76.56 222 PRO A C 1
ATOM 1657 O O . PRO A 1 222 ? 12.289 -12.362 -14.054 1.00 76.56 222 PRO A O 1
ATOM 1660 N N . PRO A 1 223 ? 13.577 -13.775 -15.229 1.00 79.19 223 PRO A N 1
ATOM 1661 C CA . PRO A 1 223 ? 13.505 -14.831 -14.214 1.00 79.19 223 PRO A CA 1
ATOM 1662 C C . PRO A 1 223 ? 14.114 -14.440 -12.863 1.00 79.19 223 PRO A C 1
ATOM 1664 O O . PRO A 1 223 ? 13.588 -14.831 -11.819 1.00 79.19 223 PRO A O 1
ATOM 1667 N N . ALA A 1 224 ? 15.214 -13.679 -12.854 1.00 83.00 224 ALA A N 1
ATOM 1668 C CA . ALA A 1 224 ? 15.836 -13.217 -11.616 1.00 83.00 224 ALA A CA 1
ATOM 1669 C C . ALA A 1 224 ? 14.910 -12.267 -10.843 1.00 83.00 224 ALA A C 1
ATOM 1671 O O . ALA A 1 224 ? 14.700 -12.464 -9.646 1.00 83.00 224 ALA A O 1
ATOM 1672 N N . LEU A 1 225 ? 14.296 -11.295 -11.524 1.00 83.19 225 LEU A N 1
ATOM 1673 C CA . LEU A 1 225 ? 13.327 -10.383 -10.909 1.00 83.19 225 LEU A CA 1
ATOM 1674 C C . LEU A 1 225 ? 12.109 -11.129 -10.364 1.00 83.19 225 LEU A C 1
ATOM 1676 O O . LEU A 1 225 ? 11.733 -10.903 -9.218 1.00 83.19 225 LEU A O 1
ATOM 1680 N N . SER A 1 226 ? 11.558 -12.084 -11.119 1.00 83.44 226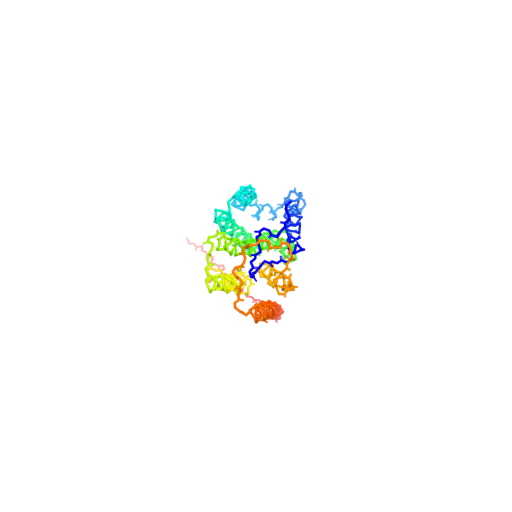 SER A N 1
ATOM 1681 C CA . SER A 1 226 ? 10.453 -12.924 -10.639 1.00 83.44 226 SER A CA 1
ATOM 1682 C C . SER A 1 226 ? 10.819 -13.681 -9.353 1.00 83.44 226 SER A C 1
ATOM 1684 O O . SER A 1 226 ? 10.050 -13.681 -8.384 1.00 83.44 226 SER A O 1
ATOM 1686 N N . ARG A 1 227 ? 12.027 -14.260 -9.280 1.00 86.94 227 ARG A N 1
ATOM 1687 C CA . ARG A 1 227 ? 12.526 -14.937 -8.069 1.00 86.94 227 ARG A CA 1
ATOM 1688 C C . ARG A 1 227 ? 12.704 -13.972 -6.899 1.00 86.94 227 ARG A C 1
ATOM 1690 O O . ARG A 1 227 ? 12.290 -14.304 -5.791 1.00 86.94 227 ARG A O 1
ATOM 1697 N N . VAL A 1 228 ? 13.273 -12.787 -7.132 1.00 88.50 228 VAL A N 1
ATOM 1698 C CA . VAL A 1 228 ? 13.447 -11.749 -6.101 1.00 88.50 228 VAL A CA 1
ATOM 1699 C C . VAL A 1 228 ? 12.092 -11.282 -5.570 1.00 88.50 228 VAL A C 1
ATOM 1701 O O . VAL A 1 228 ? 11.900 -11.237 -4.357 1.00 88.50 228 VAL A O 1
ATOM 1704 N N . SER A 1 229 ? 11.127 -11.003 -6.447 1.00 85.44 229 SER A N 1
ATOM 1705 C CA . SER A 1 229 ? 9.772 -10.604 -6.058 1.00 85.44 229 SER A CA 1
ATOM 1706 C C . SER A 1 229 ? 9.045 -11.711 -5.291 1.00 85.44 229 SER A C 1
ATOM 1708 O O . SER A 1 229 ? 8.427 -11.431 -4.265 1.00 85.44 229 SER A O 1
ATOM 1710 N N . THR A 1 230 ? 9.172 -12.973 -5.719 1.00 88.00 230 THR A N 1
ATOM 1711 C CA . THR A 1 230 ? 8.606 -14.136 -5.008 1.00 88.00 230 THR A CA 1
ATOM 1712 C C . THR A 1 230 ? 9.209 -14.283 -3.615 1.00 88.00 230 THR A C 1
ATOM 1714 O O . THR A 1 230 ? 8.487 -14.474 -2.634 1.00 88.00 230 THR A O 1
ATOM 1717 N N . PHE A 1 231 ? 10.534 -14.178 -3.513 1.00 90.69 231 PHE A N 1
ATOM 1718 C CA . PHE A 1 231 ? 11.250 -14.259 -2.247 1.00 90.69 231 PHE A CA 1
ATOM 1719 C C . PHE A 1 231 ? 10.834 -13.129 -1.300 1.00 90.69 231 PHE A C 1
ATOM 1721 O O . PHE A 1 231 ? 10.456 -13.396 -0.161 1.00 90.69 231 PHE A O 1
ATOM 1728 N N . ALA A 1 232 ? 10.809 -11.884 -1.786 1.00 89.50 232 ALA A N 1
ATOM 1729 C CA . ALA A 1 232 ? 10.372 -10.721 -1.019 1.00 89.50 232 ALA A CA 1
ATOM 1730 C C . ALA A 1 232 ? 8.922 -10.867 -0.527 1.00 89.50 232 ALA A C 1
ATOM 1732 O O . ALA A 1 232 ? 8.651 -10.652 0.654 1.00 89.50 232 ALA A O 1
ATOM 1733 N N . ALA A 1 233 ? 8.001 -11.294 -1.398 1.00 89.00 233 ALA A N 1
ATOM 1734 C CA . ALA A 1 233 ? 6.609 -11.548 -1.033 1.00 89.00 233 ALA A CA 1
ATOM 1735 C C . ALA A 1 233 ? 6.494 -12.640 0.044 1.00 89.00 233 ALA A C 1
ATOM 1737 O O . ALA A 1 233 ? 5.798 -12.456 1.041 1.00 89.00 233 ALA A O 1
ATOM 1738 N N . THR A 1 234 ? 7.221 -13.748 -0.120 1.00 91.31 234 THR A N 1
ATOM 1739 C CA . THR A 1 234 ? 7.220 -14.870 0.832 1.00 91.31 234 THR A CA 1
ATOM 1740 C C . THR A 1 234 ? 7.753 -14.441 2.196 1.00 91.31 234 THR A C 1
ATOM 1742 O O . THR A 1 234 ? 7.127 -14.723 3.216 1.00 91.31 234 THR A O 1
ATOM 1745 N N . LEU A 1 235 ? 8.872 -13.709 2.228 1.00 92.81 235 LEU A N 1
ATOM 1746 C CA . LEU A 1 235 ? 9.429 -13.170 3.467 1.00 92.81 235 LEU A CA 1
ATOM 1747 C C . LEU A 1 235 ? 8.444 -12.245 4.185 1.00 92.81 235 LEU A C 1
ATOM 1749 O O . LEU A 1 235 ? 8.294 -12.349 5.400 1.00 92.81 235 LEU A O 1
ATOM 1753 N N . LEU A 1 236 ? 7.755 -11.368 3.450 1.00 91.19 236 LEU A N 1
ATOM 1754 C CA . LEU A 1 236 ? 6.749 -10.478 4.029 1.00 91.19 236 LEU A CA 1
ATOM 1755 C C . LEU A 1 236 ? 5.565 -11.258 4.604 1.00 91.19 236 LEU A C 1
ATOM 1757 O O . LEU A 1 236 ? 5.142 -10.964 5.717 1.00 91.19 236 LEU A O 1
ATOM 1761 N N . VAL A 1 237 ? 5.066 -12.282 3.905 1.00 92.31 237 VAL A N 1
ATOM 1762 C CA . VAL A 1 237 ? 4.002 -13.157 4.428 1.00 92.31 237 VAL A CA 1
ATOM 1763 C C . VAL A 1 237 ? 4.444 -13.833 5.722 1.00 92.31 237 VAL A C 1
ATOM 1765 O O . VAL A 1 237 ? 3.724 -13.773 6.718 1.00 92.31 237 VAL A O 1
ATOM 1768 N N . VAL A 1 238 ? 5.641 -14.426 5.741 1.00 91.94 238 VAL A N 1
ATOM 1769 C CA . VAL A 1 238 ? 6.194 -15.064 6.945 1.00 91.94 238 VAL A CA 1
ATOM 1770 C C . VAL A 1 238 ? 6.312 -14.055 8.086 1.00 91.94 238 VAL A C 1
ATOM 1772 O O . VAL A 1 238 ? 5.905 -14.355 9.205 1.00 91.94 238 VAL A O 1
ATOM 1775 N N . ALA A 1 239 ? 6.809 -12.848 7.813 1.00 89.69 239 ALA A N 1
ATOM 1776 C CA . ALA A 1 239 ? 6.964 -11.801 8.816 1.00 89.69 239 ALA A CA 1
ATOM 1777 C C . ALA A 1 239 ? 5.614 -11.327 9.386 1.00 89.69 239 ALA A C 1
ATOM 1779 O O . ALA A 1 239 ? 5.479 -11.200 10.603 1.00 89.69 239 ALA A O 1
ATOM 1780 N N . ILE A 1 240 ? 4.601 -11.134 8.533 1.00 88.69 240 ILE A N 1
ATOM 1781 C CA . ILE A 1 240 ? 3.229 -10.787 8.938 1.00 88.69 240 ILE A CA 1
ATOM 1782 C C . ILE A 1 240 ? 2.641 -11.882 9.836 1.00 88.69 240 ILE A C 1
ATOM 1784 O O . ILE A 1 240 ? 2.122 -11.587 10.913 1.00 88.69 240 ILE A O 1
ATOM 1788 N N . VAL A 1 241 ? 2.745 -13.149 9.421 1.00 89.31 241 VAL A N 1
ATOM 1789 C CA . VAL A 1 241 ? 2.212 -14.293 10.178 1.00 89.31 241 VAL A CA 1
ATOM 1790 C C . VAL A 1 241 ? 2.933 -14.448 11.516 1.00 89.31 241 VAL A C 1
ATOM 1792 O O . VAL A 1 241 ? 2.281 -14.586 12.551 1.00 89.31 241 VAL A O 1
ATOM 1795 N N . ALA A 1 242 ? 4.266 -14.373 11.523 1.00 88.06 242 ALA A N 1
ATOM 1796 C CA . ALA A 1 242 ? 5.067 -14.468 12.739 1.00 88.06 242 ALA A CA 1
ATOM 1797 C C . ALA A 1 242 ? 4.730 -13.341 13.724 1.00 88.06 242 ALA A C 1
ATOM 1799 O O . ALA A 1 242 ? 4.547 -13.593 14.916 1.00 88.06 242 ALA A O 1
ATOM 1800 N N . ARG A 1 243 ? 4.584 -12.105 13.232 1.00 86.50 243 ARG A N 1
ATOM 1801 C CA . ARG A 1 243 ? 4.170 -10.961 14.049 1.00 86.50 243 ARG A CA 1
ATOM 1802 C C . ARG A 1 243 ? 2.779 -11.175 14.644 1.00 86.50 243 ARG A C 1
ATOM 1804 O O . ARG A 1 243 ? 2.617 -11.026 15.854 1.00 86.50 243 ARG A O 1
ATOM 1811 N N . GLY A 1 244 ? 1.814 -11.593 13.825 1.00 83.62 244 GLY A N 1
ATOM 1812 C CA . GLY A 1 244 ? 0.458 -11.908 14.276 1.00 83.62 244 GLY A CA 1
ATOM 1813 C C . GLY A 1 244 ? 0.430 -12.998 15.351 1.00 83.62 244 GLY A C 1
ATOM 1814 O O . GLY A 1 244 ? -0.279 -12.858 16.346 1.00 83.62 244 GLY A O 1
ATOM 1815 N N . ALA A 1 245 ? 1.253 -14.041 15.211 1.00 83.19 245 ALA A N 1
ATOM 1816 C CA . ALA A 1 245 ? 1.392 -15.095 16.215 1.00 83.19 245 ALA A CA 1
ATOM 1817 C C . ALA A 1 245 ? 1.985 -14.575 17.538 1.00 83.19 245 ALA A C 1
ATOM 1819 O O . ALA A 1 245 ? 1.491 -14.919 18.613 1.00 83.19 245 ALA A O 1
ATOM 1820 N N . VAL A 1 246 ? 3.005 -13.709 17.477 1.00 84.12 246 VAL A N 1
ATOM 1821 C CA . VAL A 1 246 ? 3.587 -13.060 18.666 1.00 84.12 246 VAL A CA 1
ATOM 1822 C C . VAL A 1 246 ? 2.555 -12.183 19.374 1.00 84.12 246 VAL A C 1
ATOM 1824 O O . VAL A 1 246 ? 2.441 -12.245 20.598 1.00 84.12 246 VAL A O 1
ATOM 1827 N N . ASP A 1 247 ? 1.789 -11.387 18.629 1.00 81.25 247 ASP A N 1
ATOM 1828 C CA . ASP A 1 247 ? 0.769 -10.509 19.204 1.00 81.25 247 ASP A CA 1
ATOM 1829 C C . ASP A 1 247 ? -0.398 -11.311 19.803 1.00 81.25 247 ASP A C 1
ATOM 1831 O O . ASP A 1 247 ? -0.849 -11.001 20.907 1.00 81.25 247 ASP A O 1
ATOM 1835 N N . ALA A 1 248 ? -0.822 -12.403 19.160 1.00 77.88 248 ALA A N 1
ATOM 1836 C CA . ALA A 1 248 ? -1.810 -13.326 19.718 1.00 77.88 248 ALA A CA 1
ATOM 1837 C C . ALA A 1 248 ? -1.323 -13.965 21.032 1.00 77.88 248 ALA A C 1
ATOM 1839 O O . ALA A 1 248 ? -2.052 -13.961 22.023 1.00 77.88 248 ALA A O 1
ATOM 1840 N N . ALA A 1 249 ? -0.073 -14.435 21.077 1.00 78.38 249 ALA A N 1
ATOM 1841 C CA . ALA A 1 249 ? 0.518 -15.028 22.277 1.00 78.38 249 ALA A CA 1
ATOM 1842 C C . ALA A 1 249 ? 0.695 -14.020 23.429 1.00 78.38 249 ALA A C 1
ATOM 1844 O O . ALA A 1 249 ? 0.655 -14.396 24.602 1.00 78.38 249 ALA A O 1
ATOM 1845 N N . ARG A 1 250 ? 0.902 -12.731 23.123 1.00 80.00 250 ARG A N 1
ATOM 1846 C CA . ARG A 1 250 ? 0.924 -11.661 24.136 1.00 80.00 250 ARG A CA 1
ATOM 1847 C C . ARG A 1 250 ? -0.459 -11.423 24.730 1.00 80.00 250 ARG A C 1
ATOM 1849 O O . ARG A 1 250 ? -0.560 -11.203 25.933 1.00 80.00 250 ARG A O 1
ATOM 1856 N N . LEU A 1 251 ? -1.504 -11.483 23.904 1.00 74.44 251 LEU A N 1
ATOM 1857 C CA . LEU A 1 251 ? -2.880 -11.307 24.363 1.00 74.44 251 LEU A CA 1
ATOM 1858 C C . LEU A 1 251 ? -3.321 -12.443 25.287 1.00 74.44 251 LEU A C 1
ATOM 1860 O O . LEU A 1 251 ? -3.926 -12.155 26.309 1.00 74.44 251 LEU A O 1
ATOM 1864 N N . THR A 1 252 ? -2.979 -13.698 24.982 1.00 78.81 252 THR A N 1
ATOM 1865 C CA . THR A 1 252 ? -3.347 -14.830 25.851 1.00 78.81 252 THR A CA 1
ATOM 1866 C C . THR A 1 252 ? -2.660 -14.756 27.214 1.00 78.81 252 THR A C 1
ATOM 1868 O O . THR A 1 252 ? -3.309 -14.960 28.228 1.00 78.81 252 THR A O 1
ATOM 1871 N N . ARG A 1 253 ? -1.372 -14.376 27.270 1.00 79.12 253 ARG A N 1
ATOM 1872 C CA . ARG A 1 253 ? -0.654 -14.233 28.553 1.00 79.12 253 ARG A CA 1
ATOM 1873 C C . ARG A 1 253 ? -1.174 -13.095 29.427 1.00 79.12 253 ARG A C 1
ATOM 1875 O O . ARG A 1 253 ? -1.018 -13.158 30.640 1.00 79.12 253 ARG A O 1
ATOM 1882 N N . ALA A 1 254 ? -1.713 -12.035 28.828 1.00 73.06 254 ALA A N 1
ATOM 1883 C CA . ALA A 1 254 ? -2.248 -10.908 29.586 1.00 73.06 254 ALA A CA 1
ATOM 1884 C C . ALA A 1 254 ? -3.520 -11.290 30.361 1.00 73.06 254 ALA A C 1
ATOM 1886 O O . ALA A 1 254 ? -3.746 -10.748 31.440 1.00 73.06 254 ALA A O 1
ATOM 1887 N N . ASP A 1 255 ? -4.302 -12.240 29.840 1.00 71.19 255 ASP A N 1
ATOM 1888 C CA . ASP A 1 255 ? -5.523 -12.737 30.482 1.00 71.19 255 ASP A CA 1
ATOM 1889 C C . ASP A 1 255 ? -5.213 -13.698 31.659 1.00 71.19 255 ASP A C 1
ATOM 1891 O O . ASP A 1 255 ? -6.028 -13.837 32.569 1.00 71.19 255 ASP A O 1
ATOM 1895 N N . ASP A 1 256 ? -4.017 -14.305 31.686 1.00 71.38 256 ASP A N 1
ATOM 1896 C CA . ASP A 1 256 ? -3.590 -15.267 32.718 1.00 71.38 256 ASP A CA 1
ATOM 1897 C C . ASP A 1 256 ? -3.016 -14.618 33.989 1.00 71.38 256 ASP A C 1
ATOM 1899 O O . ASP A 1 256 ? -2.834 -15.302 34.998 1.00 71.38 256 ASP A O 1
ATOM 1903 N N . VAL A 1 257 ? -2.697 -13.318 33.975 1.00 67.88 257 VAL A N 1
ATOM 1904 C CA . VAL A 1 257 ? -2.198 -12.620 35.170 1.00 67.88 257 VAL A CA 1
ATOM 1905 C C . VAL A 1 257 ? -3.403 -12.266 36.044 1.00 67.88 257 VAL A C 1
ATOM 1907 O O . VAL A 1 257 ? -4.168 -11.374 35.667 1.00 67.88 257 VAL A O 1
ATOM 1910 N N . PRO A 1 258 ? -3.599 -12.910 37.216 1.00 60.19 258 PRO A N 1
ATOM 1911 C CA . PRO A 1 258 ? -4.716 -12.580 38.087 1.00 60.19 258 PRO A CA 1
ATOM 1912 C C . PRO A 1 258 ? -4.607 -11.104 38.442 1.00 60.19 258 PRO A C 1
ATOM 1914 O O . PRO A 1 258 ? -3.549 -10.656 38.896 1.00 60.19 258 PRO A O 1
ATOM 1917 N N . SER A 1 259 ? -5.684 -10.344 38.243 1.00 62.88 259 SER A N 1
ATOM 1918 C CA . SER A 1 259 ? -5.768 -8.971 38.722 1.00 62.88 259 SER A CA 1
ATOM 1919 C C . SER A 1 259 ? -5.630 -9.009 40.241 1.00 62.88 259 SER A C 1
ATOM 1921 O O . SER A 1 259 ? -6.608 -9.232 40.957 1.00 62.88 259 SER A O 1
ATOM 1923 N N . SER A 1 260 ? -4.400 -8.867 40.736 1.00 59.56 260 SER A N 1
ATOM 1924 C CA . SER A 1 260 ? -4.117 -8.663 42.149 1.00 59.56 260 SER A CA 1
ATOM 1925 C C . SER A 1 260 ? -5.069 -7.560 42.607 1.00 59.56 260 SER A C 1
ATOM 1927 O O . SER A 1 260 ? -4.997 -6.466 42.039 1.00 59.56 260 SER A O 1
ATOM 1929 N N . PRO A 1 261 ? -5.980 -7.814 43.563 1.00 57.53 261 PRO A N 1
ATOM 1930 C CA . PRO A 1 261 ? -6.887 -6.789 44.031 1.00 57.53 261 PRO A CA 1
ATOM 1931 C C . PRO A 1 261 ? -6.031 -5.709 44.677 1.00 57.53 261 PRO A C 1
ATOM 1933 O O . PRO A 1 261 ? -5.527 -5.870 45.790 1.00 57.53 261 PRO A O 1
ATOM 1936 N N . THR A 1 262 ? -5.824 -4.613 43.952 1.00 60.16 262 THR A N 1
ATOM 1937 C CA . THR A 1 262 ? -5.204 -3.411 44.481 1.00 60.16 262 THR A CA 1
ATOM 1938 C C . THR A 1 262 ? -6.135 -2.940 45.587 1.00 60.16 262 THR A C 1
ATOM 1940 O O . THR A 1 262 ? -7.178 -2.341 45.331 1.00 60.16 262 THR A O 1
ATOM 1943 N N . LYS A 1 263 ? -5.809 -3.292 46.835 1.00 51.22 263 LYS A N 1
ATOM 1944 C CA . LYS A 1 263 ? -6.454 -2.741 48.022 1.00 51.22 263 LYS A CA 1
ATOM 1945 C C . LYS A 1 263 ? -6.210 -1.239 47.987 1.00 51.22 263 LYS A C 1
ATOM 1947 O O . LYS A 1 263 ? -5.168 -0.759 48.426 1.00 51.22 263 LYS A O 1
ATOM 1952 N N . VAL A 1 264 ? -7.165 -0.499 47.434 1.00 57.22 264 VAL A N 1
ATOM 1953 C CA . VAL A 1 264 ? -7.251 0.948 47.591 1.00 57.22 264 VAL A CA 1
ATOM 1954 C C . VAL A 1 264 ? -7.547 1.177 49.068 1.00 57.22 264 VAL A C 1
ATOM 1956 O O . VAL A 1 264 ? -8.693 1.143 49.506 1.00 57.22 264 VAL A O 1
ATOM 1959 N N . HIS A 1 265 ? -6.495 1.333 49.870 1.00 54.34 265 HIS A N 1
ATOM 1960 C CA . HIS A 1 265 ? -6.626 1.872 51.213 1.00 54.34 265 HIS A CA 1
ATOM 1961 C C . HIS A 1 265 ? -7.061 3.331 51.075 1.00 54.34 265 HIS A C 1
ATOM 1963 O O . HIS A 1 265 ? -6.238 4.238 50.962 1.00 54.34 265 HIS A O 1
ATOM 1969 N N . SER A 1 266 ? -8.374 3.553 51.072 1.00 56.47 266 SER A N 1
ATOM 1970 C CA . SER A 1 266 ? -8.977 4.860 51.292 1.00 56.47 266 SER A CA 1
ATOM 1971 C C . SER A 1 266 ? -8.578 5.340 52.689 1.00 56.47 266 SER A C 1
ATOM 1973 O O . SER A 1 266 ? -9.219 5.005 53.686 1.00 56.47 266 SER A O 1
ATOM 1975 N N . ARG A 1 267 ? -7.484 6.100 52.790 1.00 55.41 267 ARG A N 1
ATOM 1976 C CA . ARG A 1 267 ? -7.219 6.926 53.969 1.00 55.41 267 ARG A CA 1
ATOM 1977 C C . ARG A 1 267 ? -8.237 8.062 53.963 1.00 55.41 267 ARG A C 1
ATOM 1979 O O . ARG A 1 267 ? -8.048 9.064 53.281 1.00 55.41 267 ARG A O 1
ATOM 1986 N N . SER A 1 268 ? -9.319 7.894 54.718 1.00 55.84 268 SER A N 1
ATOM 1987 C CA . SER A 1 268 ? -10.175 8.999 55.135 1.00 55.84 268 SER A CA 1
ATOM 1988 C C . SER A 1 268 ? -9.371 9.890 56.086 1.00 55.84 268 SER A C 1
ATOM 1990 O O . SER A 1 268 ? -9.228 9.579 57.268 1.00 55.84 268 SER A O 1
ATOM 1992 N N . ALA A 1 269 ? -8.799 10.975 55.573 1.00 58.44 269 ALA A N 1
ATOM 1993 C CA . ALA A 1 269 ? -8.311 12.053 56.419 1.00 58.44 269 ALA A CA 1
ATOM 1994 C C . ALA A 1 269 ? -9.516 12.914 56.820 1.00 58.44 269 ALA A C 1
ATOM 1996 O O . ALA A 1 269 ? -9.972 13.764 56.059 1.00 58.44 269 ALA A O 1
ATOM 1997 N N . SER A 1 270 ? -10.063 12.646 58.004 1.00 61.19 270 SER A N 1
ATOM 1998 C CA . SER A 1 270 ? -10.960 13.557 58.709 1.00 61.19 270 SER A CA 1
ATOM 1999 C C . SER A 1 270 ? -10.153 14.775 59.163 1.00 61.19 270 SER A C 1
ATOM 2001 O O . SER A 1 270 ? -9.377 14.684 60.114 1.00 61.19 270 SER A O 1
ATOM 2003 N N . LEU A 1 271 ? -10.314 15.903 58.477 1.00 58.50 271 LEU A N 1
ATOM 2004 C CA . LEU A 1 271 ? -9.870 17.208 58.962 1.00 58.50 271 LEU A CA 1
ATOM 2005 C C . LEU A 1 271 ? -11.052 17.875 59.669 1.00 58.50 271 LEU A C 1
ATOM 2007 O O . LEU A 1 271 ? -11.907 18.491 59.042 1.00 58.50 271 LEU A O 1
ATOM 2011 N N . THR A 1 272 ? -11.102 17.691 60.985 1.00 64.81 272 THR A N 1
ATOM 2012 C CA . THR A 1 272 ? -11.793 18.578 61.924 1.00 64.81 272 THR A CA 1
ATOM 2013 C C . THR A 1 272 ? -10.731 19.437 62.599 1.00 64.81 272 THR A C 1
ATOM 2015 O O . THR A 1 272 ? -9.830 18.886 63.237 1.00 64.81 272 THR A O 1
ATOM 2018 N N . GLY A 1 273 ? -10.843 20.753 62.445 1.00 61.84 273 GLY A N 1
ATOM 2019 C CA . GLY A 1 273 ? -10.000 21.772 63.064 1.00 61.84 273 GLY A CA 1
ATOM 2020 C C . GLY A 1 273 ? -10.388 23.140 62.543 1.00 61.84 273 GLY A C 1
ATOM 2021 O O . GLY A 1 273 ? -10.048 23.403 61.371 1.00 61.84 273 GLY A O 1
#